Protein AF-0000000073469064 (afdb_homodimer)

Foldseek 3Di:
DKAKEKEKEAPPLCSQVLQVLVQQLCVVVVVWAKDKDWDDDPPRHRAMTMIMMMTHNDHDDDPDDDAGQEYEYEAQRNCVVPVAPHDQNHEYEYQVVHHPDDYNHHYFHQVLQVCCCVPVNDSNLSSLLQSLLCCLVPVPGPPVSSLVSQCVRDDPPCSVVSVVSSVNSNVRNVVVD/DKAKEKEKEAPPLCSQVLQVLVQQLCVVVVVWAKDKDWDDDPPRHRAMTMIMMMTHNDHDDDPDDDAGQEYEYEAQRNCVVPVAPHDQNHEYEYQVVHHPDDYNHHYFHQVLQVCCCVPVNDSNLSSLLQSLLCCLVPVPGPPVSSLVSQCVRDDPPCSVVSVVSSVNSNVRNVVVD

Structure (mmCIF, N/CA/C/O backbone):
data_AF-0000000073469064-model_v1
#
loop_
_entity.id
_entity.type
_entity.pdbx_description
1 polymer '2-oxoglutarate ferredoxin oxidoreductase, gamma subunit'
#
loop_
_atom_site.group_PDB
_atom_site.id
_atom_site.type_symbol
_atom_site.label_atom_id
_atom_site.label_alt_id
_atom_site.label_comp_id
_atom_site.label_asym_id
_atom_site.label_entity_id
_atom_site.label_seq_id
_atom_site.pdbx_PDB_ins_code
_atom_site.Cartn_x
_atom_site.Cartn_y
_atom_site.Cartn_z
_atom_site.occupancy
_atom_site.B_iso_or_equiv
_atom_site.auth_seq_id
_atom_site.auth_comp_id
_atom_site.auth_asym_id
_atom_site.auth_atom_id
_atom_site.pdbx_PDB_model_num
ATOM 1 N N . MET A 1 1 ? 8.422 20.297 -9.781 1 82.12 1 MET A N 1
ATOM 2 C CA . MET A 1 1 ? 8.32 20.375 -8.32 1 82.12 1 MET A CA 1
ATOM 3 C C . MET A 1 1 ? 8.211 18.984 -7.703 1 82.12 1 MET A C 1
ATOM 5 O O . MET A 1 1 ? 7.547 18.109 -8.25 1 82.12 1 MET A O 1
ATOM 9 N N . LYS A 1 2 ? 8.922 18.781 -6.617 1 90.88 2 LYS A N 1
ATOM 10 C CA . LYS A 1 2 ? 8.977 17.484 -5.926 1 90.88 2 LYS A CA 1
ATOM 11 C C . LYS A 1 2 ? 8.625 17.641 -4.449 1 90.88 2 LYS A C 1
ATOM 13 O O . LYS A 1 2 ? 9.078 18.594 -3.797 1 90.88 2 LYS A O 1
ATOM 18 N N . SER A 1 3 ? 7.738 16.859 -4.031 1 93.88 3 SER A N 1
ATOM 19 C CA . SER A 1 3 ? 7.336 16.859 -2.629 1 93.88 3 SER A CA 1
ATOM 20 C C . SER A 1 3 ? 7.406 15.453 -2.035 1 93.88 3 SER A C 1
ATOM 22 O O . SER A 1 3 ? 7.09 14.469 -2.707 1 93.88 3 SER A O 1
ATOM 24 N N . GLU A 1 4 ? 7.828 15.383 -0.82 1 95.31 4 GLU A N 1
ATOM 25 C CA . GLU A 1 4 ? 7.898 14.125 -0.086 1 95.31 4 GLU A CA 1
ATOM 26 C C . GLU A 1 4 ? 7.094 14.195 1.21 1 95.31 4 GLU A C 1
ATOM 28 O O . GLU A 1 4 ? 7.281 15.109 2.014 1 95.31 4 GLU A O 1
ATOM 33 N N . ILE A 1 5 ? 6.203 13.25 1.343 1 96.81 5 ILE A N 1
ATOM 34 C CA . ILE A 1 5 ? 5.371 13.172 2.539 1 96.81 5 ILE A CA 1
ATOM 35 C C . ILE A 1 5 ? 5.633 11.852 3.26 1 96.81 5 ILE A C 1
ATOM 37 O O . ILE A 1 5 ? 5.715 10.797 2.627 1 96.81 5 ILE A O 1
ATOM 41 N N . ARG A 1 6 ? 5.742 11.93 4.531 1 96.25 6 ARG A N 1
ATOM 42 C CA . ARG A 1 6 ? 5.918 10.727 5.332 1 96.25 6 ARG A CA 1
ATOM 43 C C . ARG A 1 6 ? 4.785 10.562 6.34 1 96.25 6 ARG A C 1
ATOM 45 O O . ARG A 1 6 ? 4.52 11.469 7.133 1 96.25 6 ARG A O 1
ATOM 52 N N . PHE A 1 7 ? 4.18 9.43 6.238 1 96.69 7 PHE A N 1
ATOM 53 C CA . PHE A 1 7 ? 3.184 9.008 7.219 1 96.69 7 PHE A CA 1
ATOM 54 C C . PHE A 1 7 ? 3.783 8.023 8.211 1 96.69 7 PHE A C 1
ATOM 56 O O . PHE A 1 7 ? 4.461 7.074 7.82 1 96.69 7 PHE A O 1
ATOM 63 N N . SER A 1 8 ? 3.533 8.289 9.531 1 95 8 SER A N 1
ATOM 64 C CA . SER A 1 8 ? 4.066 7.336 10.5 1 95 8 SER A CA 1
ATOM 65 C C . SER A 1 8 ? 3.154 7.211 11.719 1 95 8 SER A C 1
ATOM 67 O O . SER A 1 8 ? 2.436 8.156 12.055 1 95 8 SER A O 1
ATOM 69 N N . GLY A 1 9 ? 3.137 6.09 12.328 1 92.81 9 GLY A N 1
ATOM 70 C CA . GLY A 1 9 ? 2.309 5.766 13.477 1 92.81 9 GLY A CA 1
ATOM 71 C C . GLY A 1 9 ? 2.404 4.309 13.891 1 92.81 9 GLY A C 1
ATOM 72 O O . GLY A 1 9 ? 3.445 3.674 13.703 1 92.81 9 GLY A O 1
ATOM 73 N N . LEU A 1 10 ? 1.298 3.861 14.523 1 86.25 10 LEU A N 1
ATOM 74 C CA . LEU A 1 10 ? 1.226 2.459 14.922 1 86.25 10 LEU A CA 1
ATOM 75 C C . LEU A 1 10 ? 0.523 1.629 13.852 1 86.25 10 LEU A C 1
ATOM 77 O O . LEU A 1 10 ? -0.272 2.158 13.07 1 86.25 10 LEU A O 1
ATOM 81 N N . GLY A 1 11 ? 0.911 0.334 13.891 1 78.62 11 GLY A N 1
ATOM 82 C CA . GLY A 1 11 ? 0.184 -0.585 13.031 1 78.62 11 GLY A CA 1
ATOM 83 C C . GLY A 1 11 ? -1.319 -0.523 13.227 1 78.62 11 GLY A C 1
ATOM 84 O O . GLY A 1 11 ? -1.802 -0.46 14.359 1 78.62 11 GLY A O 1
ATOM 85 N N . GLY A 1 12 ? -2.037 -0.422 12.094 1 79.5 12 GLY A N 1
ATOM 86 C CA . GLY A 1 12 ? -3.49 -0.457 12.164 1 79.5 12 GLY A CA 1
ATOM 87 C C . GLY A 1 12 ? -4.121 0.92 12.102 1 79.5 12 GLY A C 1
ATOM 88 O O . GLY A 1 12 ? -5.348 1.043 12.023 1 79.5 12 GLY A O 1
ATOM 89 N N . GLN A 1 13 ? -3.352 1.951 12.125 1 86.81 13 GLN A N 1
ATOM 90 C CA . GLN A 1 13 ? -3.895 3.305 12.133 1 86.81 13 GLN A CA 1
ATOM 91 C C . GLN A 1 13 ? -4.148 3.805 10.711 1 86.81 13 GLN A C 1
ATOM 93 O O . GLN A 1 13 ? -4.5 4.969 10.516 1 86.81 13 GLN A O 1
ATOM 98 N N . GLY A 1 14 ? -3.879 2.955 9.781 1 88.75 14 GLY A N 1
ATOM 99 C CA . GLY A 1 14 ? -4.172 3.305 8.398 1 88.75 14 GLY A CA 1
ATOM 100 C C . GLY A 1 14 ? -3.119 4.199 7.77 1 88.75 14 GLY A C 1
ATOM 101 O O . GLY A 1 14 ? -3.422 4.996 6.883 1 88.75 14 GLY A O 1
ATOM 102 N N . ILE A 1 15 ? -1.851 4.098 8.258 1 91.38 15 ILE A N 1
ATOM 103 C CA . ILE A 1 15 ? -0.75 4.922 7.773 1 91.38 15 ILE A CA 1
ATOM 104 C C . ILE A 1 15 ? -0.46 4.586 6.312 1 91.38 15 ILE A C 1
ATOM 106 O O . ILE A 1 15 ? -0.291 5.484 5.484 1 91.38 15 ILE A O 1
ATOM 110 N N . ILE A 1 16 ? -0.485 3.357 6.055 1 90.31 16 ILE A N 1
ATOM 111 C CA . ILE A 1 16 ? -0.18 2.91 4.699 1 90.31 16 ILE A CA 1
ATOM 112 C C . ILE A 1 16 ? -1.328 3.283 3.764 1 90.31 16 ILE A C 1
ATOM 114 O O . ILE A 1 16 ? -1.1 3.793 2.666 1 90.31 16 ILE A O 1
ATOM 118 N N . THR A 1 17 ? -2.541 3.076 4.207 1 89.81 17 THR A N 1
ATOM 119 C CA . THR A 1 17 ? -3.721 3.42 3.42 1 89.81 17 THR A CA 1
ATOM 120 C C . THR A 1 17 ? -3.723 4.906 3.07 1 89.81 17 THR A C 1
ATOM 122 O O . THR A 1 17 ? -4.004 5.277 1.931 1 89.81 17 THR A O 1
ATOM 125 N N . ALA A 1 18 ? -3.375 5.73 4.023 1 96.06 18 ALA A N 1
ATOM 126 C CA . ALA A 1 18 ? -3.326 7.172 3.785 1 96.06 18 ALA A CA 1
ATOM 127 C C . ALA A 1 18 ? -2.305 7.516 2.703 1 96.06 18 ALA A C 1
ATOM 129 O O . ALA A 1 18 ? -2.588 8.312 1.803 1 96.06 18 ALA A O 1
ATOM 130 N N . ALA A 1 19 ? -1.152 6.895 2.777 1 95.62 19 ALA A N 1
ATOM 131 C CA . ALA A 1 19 ? -0.095 7.152 1.805 1 95.62 19 ALA A CA 1
ATOM 132 C C . ALA A 1 19 ? -0.518 6.711 0.406 1 95.62 19 ALA A C 1
ATOM 134 O O . ALA A 1 19 ? -0.284 7.426 -0.573 1 95.62 19 ALA A O 1
ATOM 135 N N . VAL A 1 20 ? -1.141 5.582 0.375 1 91.44 20 VAL A N 1
ATOM 136 C CA . VAL A 1 20 ? -1.594 5.051 -0.907 1 91.44 20 VAL A CA 1
ATOM 137 C C . VAL A 1 20 ? -2.648 5.977 -1.507 1 91.44 20 VAL A C 1
ATOM 139 O O . VAL A 1 20 ? -2.592 6.305 -2.693 1 91.44 20 VAL A O 1
ATOM 142 N N . ILE A 1 21 ? -3.588 6.438 -0.746 1 94.69 21 ILE A N 1
ATOM 143 C CA . ILE A 1 21 ? -4.656 7.309 -1.22 1 94.69 21 ILE A CA 1
ATOM 144 C C . ILE A 1 21 ? -4.062 8.617 -1.734 1 94.69 21 ILE A C 1
ATOM 146 O O . ILE A 1 21 ? -4.438 9.102 -2.809 1 94.69 21 ILE A O 1
ATOM 150 N N . LEU A 1 22 ? -3.158 9.172 -0.992 1 97.25 22 LEU A N 1
ATOM 151 C CA . LEU A 1 22 ? -2.531 10.422 -1.422 1 97.25 22 LEU A CA 1
ATOM 152 C C . LEU A 1 22 ? -1.784 10.227 -2.736 1 97.25 22 LEU A C 1
ATOM 154 O O . LEU A 1 22 ? -1.868 11.07 -3.633 1 97.25 22 LEU A O 1
ATOM 158 N N . GLY A 1 23 ? -1.008 9.195 -2.795 1 94.31 23 GLY A N 1
ATOM 159 C CA . GLY A 1 23 ? -0.323 8.891 -4.039 1 94.31 23 GLY A CA 1
ATOM 160 C C . GLY A 1 23 ? -1.262 8.781 -5.227 1 94.31 23 GLY A C 1
ATOM 161 O O . GLY A 1 23 ? -0.98 9.32 -6.297 1 94.31 23 GLY A O 1
ATOM 162 N N . ARG A 1 24 ? -2.354 8.07 -5.051 1 91.38 24 ARG A N 1
ATOM 163 C CA . ARG A 1 24 ? -3.346 7.918 -6.113 1 91.38 24 ARG A CA 1
ATOM 164 C C . ARG A 1 24 ? -3.941 9.266 -6.504 1 91.38 24 ARG A C 1
ATOM 166 O O . ARG A 1 24 ? -4.113 9.555 -7.691 1 91.38 24 ARG A O 1
ATOM 173 N N . ALA A 1 25 ? -4.289 10.055 -5.5 1 95.19 25 ALA A N 1
ATOM 174 C CA . ALA A 1 25 ? -4.824 11.383 -5.773 1 95.19 25 ALA A CA 1
ATOM 175 C C . ALA A 1 25 ? -3.887 12.172 -6.684 1 95.19 25 ALA A C 1
ATOM 177 O O . ALA A 1 25 ? -4.328 12.773 -7.668 1 95.19 25 ALA A O 1
ATOM 178 N N . ALA A 1 26 ? -2.625 12.156 -6.367 1 95.44 26 ALA A N 1
ATOM 179 C CA . ALA A 1 26 ? -1.637 12.93 -7.113 1 95.44 26 ALA A CA 1
ATOM 180 C C . ALA A 1 26 ? -1.458 12.375 -8.523 1 95.44 26 ALA A C 1
ATOM 182 O O . ALA A 1 26 ? -1.377 13.133 -9.492 1 95.44 26 ALA A O 1
ATOM 183 N N . ALA A 1 27 ? -1.466 11.102 -8.625 1 91.69 27 ALA A N 1
ATOM 184 C CA . ALA A 1 27 ? -1.153 10.484 -9.906 1 91.69 27 ALA A CA 1
ATOM 185 C C . ALA A 1 27 ? -2.383 10.438 -10.805 1 91.69 27 ALA A C 1
ATOM 187 O O . ALA A 1 27 ? -2.355 10.945 -11.93 1 91.69 27 ALA A O 1
ATOM 188 N N . LEU A 1 28 ? -3.479 9.852 -10.32 1 88.5 28 LEU A N 1
ATOM 189 C CA . LEU A 1 28 ? -4.645 9.539 -11.141 1 88.5 28 LEU A CA 1
ATOM 190 C C . LEU A 1 28 ? -5.48 10.781 -11.398 1 88.5 28 LEU A C 1
ATOM 192 O O . LEU A 1 28 ? -6.129 10.891 -12.445 1 88.5 28 LEU A O 1
ATOM 196 N N . TYR A 1 29 ? -5.445 11.703 -10.469 1 91.44 29 TYR A N 1
ATOM 197 C CA . TYR A 1 29 ? -6.34 12.852 -10.594 1 91.44 29 TYR A CA 1
ATOM 198 C C . TYR A 1 29 ? -5.551 14.156 -10.625 1 91.44 29 TYR A C 1
ATOM 200 O O . TYR A 1 29 ? -6.121 15.227 -10.852 1 91.44 29 TYR A O 1
ATOM 208 N N . GLY A 1 30 ? -4.219 14.094 -10.367 1 92.44 30 GLY A N 1
ATOM 209 C CA . GLY A 1 30 ? -3.379 15.281 -10.359 1 92.44 30 GLY A CA 1
ATOM 210 C C . GLY A 1 30 ? -2.334 15.281 -11.461 1 92.44 30 GLY A C 1
ATOM 211 O O . GLY A 1 30 ? -1.565 16.234 -11.594 1 92.44 30 GLY A O 1
ATOM 212 N N . SER A 1 31 ? -2.248 14.219 -12.258 1 91.88 31 SER A N 1
ATOM 213 C CA . SER A 1 31 ? -1.347 14.094 -13.398 1 91.88 31 SER A CA 1
ATOM 214 C C . SER A 1 31 ? 0.112 14.195 -12.961 1 91.88 31 SER A C 1
ATOM 216 O O . SER A 1 31 ? 0.926 14.812 -13.641 1 91.88 31 SER A O 1
ATOM 218 N N . LYS A 1 32 ? 0.421 13.641 -11.789 1 94.31 32 LYS A N 1
ATOM 219 C CA . LYS A 1 32 ? 1.786 13.672 -11.273 1 94.31 32 LYS A CA 1
ATOM 220 C C . LYS A 1 32 ? 2.414 12.281 -11.305 1 94.31 32 LYS A C 1
ATOM 222 O O . LYS A 1 32 ? 1.72 11.281 -11.508 1 94.31 32 LYS A O 1
ATOM 227 N N . HIS A 1 33 ? 3.736 12.312 -11.258 1 92.19 33 HIS A N 1
ATOM 228 C CA . HIS A 1 33 ? 4.457 11.07 -11 1 92.19 33 HIS A CA 1
ATOM 229 C C . HIS A 1 33 ? 4.559 10.797 -9.5 1 92.19 33 HIS A C 1
ATOM 231 O O . HIS A 1 33 ? 4.82 11.703 -8.719 1 92.19 33 HIS A O 1
ATOM 237 N N . VAL A 1 34 ? 4.328 9.531 -9.18 1 92.94 34 VAL A N 1
ATOM 238 C CA . VAL A 1 34 ? 4.305 9.203 -7.758 1 92.94 34 VAL A CA 1
ATOM 239 C C . VAL A 1 34 ? 5.094 7.922 -7.512 1 92.94 34 VAL A C 1
ATOM 241 O O . VAL A 1 34 ? 5.02 6.977 -8.297 1 92.94 34 VAL A O 1
ATOM 244 N N . VAL A 1 35 ? 5.859 7.926 -6.473 1 91.44 35 VAL A N 1
ATOM 245 C CA . VAL A 1 35 ? 6.43 6.711 -5.902 1 91.44 35 VAL A CA 1
ATOM 246 C C . VAL A 1 35 ? 6.043 6.602 -4.43 1 91.44 35 VAL A C 1
ATOM 248 O O . VAL A 1 35 ? 6.242 7.543 -3.658 1 91.44 35 VAL A O 1
ATOM 251 N N . GLN A 1 36 ? 5.453 5.555 -4.113 1 92.56 36 GLN A N 1
ATOM 252 C CA . GLN A 1 36 ? 5.105 5.258 -2.727 1 92.56 36 GLN A CA 1
ATOM 253 C C . GLN A 1 36 ? 5.926 4.086 -2.191 1 92.56 36 GLN A C 1
ATOM 255 O O . GLN A 1 36 ? 6.113 3.086 -2.887 1 92.56 36 GLN A O 1
ATOM 260 N N . THR A 1 37 ? 6.43 4.281 -0.961 1 91.44 37 THR A N 1
ATOM 261 C CA . THR A 1 37 ? 7.262 3.252 -0.35 1 91.44 37 THR A CA 1
ATOM 262 C C . THR A 1 37 ? 6.867 3.035 1.108 1 91.44 37 THR A C 1
ATOM 264 O O . THR A 1 37 ? 6.43 3.967 1.784 1 91.44 37 THR A O 1
ATOM 267 N N . GLN A 1 38 ? 6.957 1.835 1.504 1 89.44 38 GLN A N 1
ATOM 268 C CA . GLN A 1 38 ? 6.867 1.519 2.926 1 89.44 38 GLN A CA 1
ATOM 269 C C . GLN A 1 38 ? 7.797 0.367 3.293 1 89.44 38 GLN A C 1
ATOM 271 O O . GLN A 1 38 ? 8.078 -0.5 2.463 1 89.44 38 GLN A O 1
ATOM 276 N N . SER A 1 39 ? 8.344 0.45 4.445 1 86.31 39 SER A N 1
ATOM 277 C CA . SER A 1 39 ? 9.242 -0.576 4.961 1 86.31 39 SER A CA 1
ATOM 278 C C . SER A 1 39 ? 8.734 -1.139 6.285 1 86.31 39 SER A C 1
ATOM 280 O O . SER A 1 39 ? 8.141 -0.415 7.086 1 86.31 39 SER A O 1
ATOM 282 N N . TYR A 1 40 ? 8.992 -2.441 6.363 1 81.25 40 TYR A N 1
ATOM 283 C CA . TYR A 1 40 ? 8.602 -3.172 7.562 1 81.25 40 TYR A CA 1
ATOM 284 C C . TYR A 1 40 ? 9.727 -4.07 8.047 1 81.25 40 TYR A C 1
ATOM 286 O O . TYR A 1 40 ? 10.43 -4.688 7.242 1 81.25 40 TYR A O 1
ATOM 294 N N . GLY A 1 41 ? 9.953 -4.031 9.289 1 80.12 41 GLY A N 1
ATOM 295 C CA . GLY A 1 41 ? 10.891 -4.98 9.867 1 80.12 41 GLY A CA 1
ATOM 296 C C . GLY A 1 41 ? 10.242 -5.926 10.867 1 80.12 41 GLY A C 1
ATOM 297 O O . GLY A 1 41 ? 9.047 -5.824 11.141 1 80.12 41 GLY A O 1
ATOM 298 N N . PRO A 1 42 ? 10.984 -6.902 11.398 1 77.88 42 PRO A N 1
ATOM 299 C CA . PRO A 1 42 ? 10.453 -7.863 12.367 1 77.88 42 PRO A CA 1
ATOM 300 C C . PRO A 1 42 ? 9.945 -7.199 13.648 1 77.88 42 PRO A C 1
ATOM 302 O O . PRO A 1 42 ? 9.148 -7.789 14.383 1 77.88 42 PRO A O 1
ATOM 305 N N . GLU A 1 43 ? 10.391 -5.973 13.828 1 73.56 43 GLU A N 1
ATOM 306 C CA . GLU A 1 43 ? 10.031 -5.242 15.031 1 73.56 43 GLU A CA 1
ATOM 307 C C . GLU A 1 43 ? 8.719 -4.488 14.844 1 73.56 43 GLU A C 1
ATOM 309 O O . GLU A 1 43 ? 8.211 -3.867 15.789 1 73.56 43 GLU A O 1
ATOM 314 N N . ALA A 1 44 ? 8.203 -4.594 13.656 1 64.81 44 ALA A N 1
ATOM 315 C CA . ALA A 1 44 ? 7.055 -3.758 13.32 1 64.81 44 ALA A CA 1
ATOM 316 C C . ALA A 1 44 ? 5.793 -4.25 14.016 1 64.81 44 ALA A C 1
ATOM 318 O O . ALA A 1 44 ? 4.805 -3.514 14.117 1 64.81 44 ALA A O 1
ATOM 319 N N . ARG A 1 45 ? 5.836 -5.512 14.453 1 61.09 45 ARG A N 1
ATOM 320 C CA . ARG A 1 45 ? 4.613 -5.914 15.141 1 61.09 45 ARG A CA 1
ATOM 321 C C . ARG A 1 45 ? 4.383 -5.066 16.391 1 61.09 45 ARG A C 1
ATOM 323 O O . ARG A 1 45 ? 5.199 -5.078 17.312 1 61.09 45 ARG A O 1
ATOM 330 N N . GLY A 1 46 ? 3.354 -4.277 16.359 1 61.5 46 GLY A N 1
ATOM 331 C CA . GLY A 1 46 ? 3.074 -3.418 17.5 1 61.5 46 GLY A CA 1
ATOM 332 C C . GLY A 1 46 ? 3.93 -2.166 17.531 1 61.5 46 GLY A C 1
ATOM 333 O O . GLY A 1 46 ? 3.809 -1.344 18.438 1 61.5 46 GLY A O 1
ATOM 334 N N . GLY A 1 47 ? 4.816 -2.111 16.547 1 71.44 47 GLY A N 1
ATOM 335 C CA . GLY A 1 47 ? 5.738 -0.989 16.609 1 71.44 47 GLY A CA 1
ATOM 336 C C . GLY A 1 47 ? 5.422 0.1 15.609 1 71.44 47 GLY A C 1
ATOM 337 O O . GLY A 1 47 ? 4.344 0.109 15.008 1 71.44 47 GLY A O 1
ATOM 338 N N . ALA A 1 48 ? 6.34 1.07 15.562 1 78.62 48 ALA A N 1
ATOM 339 C CA . ALA A 1 48 ? 6.207 2.219 14.664 1 78.62 48 ALA A CA 1
ATOM 340 C C . ALA A 1 48 ? 6.359 1.799 13.203 1 78.62 48 ALA A C 1
ATOM 342 O O . ALA A 1 48 ? 7.266 1.033 12.867 1 78.62 48 ALA A O 1
ATOM 343 N N . SER A 1 49 ? 5.395 2.086 12.383 1 82.88 49 SER A N 1
ATOM 344 C CA . SER A 1 49 ? 5.438 1.907 10.938 1 82.88 49 SER A CA 1
ATOM 345 C C . SER A 1 49 ? 5.477 3.25 10.211 1 82.88 49 SER A C 1
ATOM 347 O O . SER A 1 49 ? 5.055 4.27 10.766 1 82.88 49 SER A O 1
ATOM 349 N N . ALA A 1 50 ? 6.102 3.201 9.016 1 90.19 50 ALA A N 1
ATOM 350 C CA . ALA A 1 50 ? 6.176 4.434 8.227 1 90.19 50 ALA A CA 1
ATOM 351 C C . ALA A 1 50 ? 5.992 4.148 6.742 1 90.19 50 ALA A C 1
ATOM 353 O O . ALA A 1 50 ? 6.398 3.092 6.25 1 90.19 50 ALA A O 1
ATOM 354 N N . SER A 1 51 ? 5.344 5.039 6.066 1 92.69 51 SER A N 1
ATOM 355 C CA . SER A 1 51 ? 5.172 5.039 4.617 1 92.69 51 SER A CA 1
ATOM 356 C C . SER A 1 51 ? 5.43 6.426 4.031 1 92.69 51 SER A C 1
ATOM 358 O O . SER A 1 51 ? 5.059 7.438 4.629 1 92.69 51 SER A O 1
ATOM 360 N N . ALA A 1 52 ? 6.082 6.469 2.893 1 94.5 52 ALA A N 1
ATOM 361 C CA . ALA A 1 52 ? 6.41 7.738 2.252 1 94.5 52 ALA A CA 1
ATOM 362 C C . ALA A 1 52 ? 5.832 7.812 0.842 1 94.5 52 ALA A C 1
ATOM 364 O O . ALA A 1 52 ? 5.676 6.785 0.177 1 94.5 52 ALA A O 1
ATOM 365 N N . VAL A 1 53 ? 5.52 8.977 0.444 1 95.25 53 VAL A N 1
ATOM 366 C CA . VAL A 1 53 ? 5.051 9.266 -0.908 1 95.25 53 VAL A CA 1
ATOM 367 C C . VAL A 1 53 ? 5.879 10.391 -1.516 1 95.25 53 VAL A C 1
ATOM 369 O O . VAL A 1 53 ? 6.016 11.461 -0.918 1 95.25 53 VAL A O 1
ATOM 372 N N . ILE A 1 54 ? 6.43 10.125 -2.645 1 95.12 54 ILE A N 1
ATOM 373 C CA . ILE A 1 54 ? 7.086 11.164 -3.432 1 95.12 54 ILE A CA 1
ATOM 374 C C . ILE A 1 54 ? 6.199 11.555 -4.609 1 95.12 54 ILE A C 1
ATOM 376 O O . ILE A 1 54 ? 5.77 10.703 -5.387 1 95.12 54 ILE A O 1
ATOM 380 N N . ILE A 1 55 ? 5.91 12.789 -4.676 1 94.94 55 ILE A N 1
ATOM 381 C CA . ILE A 1 55 ? 5.105 13.352 -5.754 1 94.94 55 ILE A CA 1
ATOM 382 C C . ILE A 1 55 ? 5.949 14.32 -6.578 1 94.94 55 ILE A C 1
ATOM 384 O O . ILE A 1 55 ? 6.605 15.203 -6.023 1 94.94 55 ILE A O 1
ATOM 388 N N . SER A 1 56 ? 5.93 14.117 -7.828 1 94.44 56 SER A N 1
ATOM 389 C CA . SER A 1 56 ? 6.801 14.93 -8.672 1 94.44 56 SER A CA 1
ATOM 390 C C . SER A 1 56 ? 6.129 15.258 -10.008 1 94.44 56 SER A C 1
ATOM 392 O O . SER A 1 56 ? 5.285 14.492 -10.484 1 94.44 56 SER A O 1
ATOM 394 N N . ASP A 1 57 ? 6.492 16.438 -10.578 1 94.25 57 ASP A N 1
ATOM 395 C CA . ASP A 1 57 ? 6.062 16.781 -11.93 1 94.25 57 ASP A CA 1
ATOM 396 C C . ASP A 1 57 ? 6.777 15.93 -12.969 1 94.25 57 ASP A C 1
ATOM 398 O O . ASP A 1 57 ? 6.246 15.703 -14.062 1 94.25 57 ASP A O 1
ATOM 402 N N . ASP A 1 58 ? 7.973 15.414 -12.625 1 91.56 58 ASP A N 1
ATOM 403 C CA . ASP A 1 58 ? 8.805 14.625 -13.523 1 91.56 58 ASP A CA 1
ATOM 404 C C . ASP A 1 58 ? 8.938 13.188 -13.031 1 91.56 58 ASP A C 1
ATOM 406 O O . ASP A 1 58 ? 8.734 12.906 -11.852 1 91.56 58 ASP A O 1
ATOM 410 N N . PRO A 1 59 ? 9.203 12.273 -13.977 1 87.25 59 PRO A N 1
ATOM 411 C CA . PRO A 1 59 ? 9.422 10.891 -13.547 1 87.25 59 PRO A CA 1
ATOM 412 C C . PRO A 1 59 ? 10.422 10.773 -12.406 1 87.25 59 PRO A C 1
ATOM 414 O O . PRO A 1 59 ? 11.406 11.508 -12.367 1 87.25 59 PRO A O 1
ATOM 417 N N . ILE A 1 60 ? 10.109 9.906 -11.492 1 84.25 60 ILE A N 1
ATOM 418 C CA . ILE A 1 60 ? 10.961 9.703 -10.32 1 84.25 60 ILE A CA 1
ATOM 419 C C . ILE A 1 60 ? 11.898 8.523 -10.57 1 84.25 60 ILE A C 1
ATOM 421 O O . ILE A 1 60 ? 11.445 7.387 -10.75 1 84.25 60 ILE A O 1
ATOM 425 N N . TYR A 1 61 ? 13.195 8.672 -10.484 1 71.88 61 TYR A N 1
ATOM 426 C CA . TYR A 1 61 ? 14.156 7.633 -10.836 1 71.88 61 TYR A CA 1
ATOM 427 C C . TYR A 1 61 ? 14.789 7.031 -9.586 1 71.88 61 TYR A C 1
ATOM 429 O O . TYR A 1 61 ? 15.273 5.898 -9.609 1 71.88 61 TYR A O 1
ATOM 437 N N . TYR A 1 62 ? 14.82 7.824 -8.484 1 65.75 62 TYR A N 1
ATOM 438 C CA . TYR A 1 62 ? 15.43 7.363 -7.242 1 65.75 62 TYR A CA 1
ATOM 439 C C . TYR A 1 62 ? 14.469 7.512 -6.07 1 65.75 62 TYR A C 1
ATOM 441 O O . TYR A 1 62 ? 14.43 8.555 -5.414 1 65.75 62 TYR A O 1
ATOM 449 N N . PRO A 1 63 ? 13.844 6.395 -5.75 1 67.19 63 PRO A N 1
ATOM 450 C CA . PRO A 1 63 ? 12.766 6.473 -4.77 1 67.19 63 PRO A CA 1
ATOM 451 C C . PRO A 1 63 ? 13.273 6.492 -3.33 1 67.19 63 PRO A C 1
ATOM 453 O O . PRO A 1 63 ? 12.844 5.676 -2.508 1 67.19 63 PRO A O 1
ATOM 456 N N . LYS A 1 64 ? 14.43 7.113 -3.086 1 65.06 64 LYS A N 1
ATOM 457 C CA . LYS A 1 64 ? 14.875 7.184 -1.696 1 65.06 64 LYS A CA 1
ATOM 458 C C . LYS A 1 64 ? 14.289 8.414 -0.999 1 65.06 64 LYS A C 1
ATOM 460 O O . LYS A 1 64 ? 14.461 9.539 -1.468 1 65.06 64 LYS A O 1
ATOM 465 N N . VAL A 1 65 ? 13.406 8.062 -0.041 1 64.56 65 VAL A N 1
ATOM 466 C CA . VAL A 1 65 ? 12.883 9.141 0.794 1 64.56 65 VAL A CA 1
ATOM 467 C C . VAL A 1 65 ? 13.938 9.57 1.808 1 64.56 65 VAL A C 1
ATOM 469 O O . VAL A 1 65 ? 14.406 8.766 2.615 1 64.56 65 VAL A O 1
ATOM 472 N N . THR A 1 66 ? 14.484 10.688 1.708 1 69.25 66 THR A N 1
ATOM 473 C CA . THR A 1 66 ? 15.57 11.07 2.6 1 69.25 66 THR A CA 1
ATOM 474 C C . THR A 1 66 ? 15.148 12.227 3.5 1 69.25 66 THR A C 1
ATOM 476 O O . THR A 1 66 ? 15.367 12.188 4.715 1 69.25 66 THR A O 1
ATOM 479 N N . ASP A 1 67 ? 14.438 13.203 3.016 1 85.5 67 ASP A N 1
ATOM 480 C CA . ASP A 1 67 ? 14.125 14.43 3.742 1 85.5 67 ASP A CA 1
ATOM 481 C C . ASP A 1 67 ? 12.719 14.922 3.412 1 85.5 67 ASP A C 1
ATOM 483 O O . ASP A 1 67 ? 12.547 15.859 2.629 1 85.5 67 ASP A O 1
ATOM 487 N N . PRO A 1 68 ? 11.664 14.445 4.117 1 94.31 68 PRO A N 1
ATOM 488 C CA . PRO A 1 68 ? 10.273 14.758 3.77 1 94.31 68 PRO A CA 1
ATOM 489 C C . PRO A 1 68 ? 9.93 16.219 3.99 1 94.31 68 PRO A C 1
ATOM 491 O O . PRO A 1 68 ? 10.469 16.859 4.895 1 94.31 68 PRO A O 1
ATOM 494 N N . ASP A 1 69 ? 9.062 16.812 3.145 1 96.38 69 ASP A N 1
ATOM 495 C CA . ASP A 1 69 ? 8.508 18.156 3.281 1 96.38 69 ASP A CA 1
ATOM 496 C C . ASP A 1 69 ? 7.375 18.188 4.305 1 96.38 69 ASP A C 1
ATOM 498 O O . ASP A 1 69 ? 7.117 19.219 4.926 1 96.38 69 ASP A O 1
ATOM 502 N N . VAL A 1 70 ? 6.73 17.109 4.371 1 97.88 70 VAL A N 1
ATOM 503 C CA . VAL A 1 70 ? 5.527 17.016 5.191 1 97.88 70 VAL A CA 1
ATOM 504 C C . VAL A 1 70 ? 5.543 15.727 6 1 97.88 70 VAL A C 1
ATOM 506 O O . VAL A 1 70 ? 5.918 14.664 5.484 1 97.88 70 VAL A O 1
ATOM 509 N N . TYR A 1 71 ? 5.176 15.812 7.246 1 97.81 71 TYR A N 1
ATOM 510 C CA . TYR A 1 71 ? 5.051 14.664 8.133 1 97.81 71 TYR A CA 1
ATOM 511 C C . TYR A 1 71 ? 3.641 14.562 8.703 1 97.81 71 TYR A C 1
ATOM 513 O O . TYR A 1 71 ? 3.078 15.562 9.156 1 97.81 71 TYR A O 1
ATOM 521 N N . ALA A 1 72 ? 3.105 13.422 8.609 1 98.31 72 ALA A N 1
ATOM 522 C CA . ALA A 1 72 ? 1.935 13.055 9.398 1 98.31 72 ALA A CA 1
ATOM 523 C C . ALA A 1 72 ? 2.285 12 10.445 1 98.31 72 ALA A C 1
ATOM 525 O O . ALA A 1 72 ? 2.605 10.859 10.094 1 98.31 72 ALA A O 1
ATOM 526 N N . ILE A 1 73 ? 2.213 12.344 11.695 1 97.75 73 ILE A N 1
ATOM 527 C CA . ILE A 1 73 ? 2.693 11.453 12.742 1 97.75 73 ILE A CA 1
ATOM 528 C C . ILE A 1 73 ? 1.572 11.188 13.75 1 97.75 73 ILE A C 1
ATOM 530 O O . ILE A 1 73 ? 1.023 12.117 14.336 1 97.75 73 ILE A O 1
ATOM 534 N N . MET A 1 74 ? 1.365 9.859 13.992 1 97.44 74 MET A N 1
ATOM 535 C CA . MET A 1 74 ? 0.17 9.508 14.758 1 97.44 74 MET A CA 1
ATOM 536 C C . MET A 1 74 ? 0.532 8.672 15.977 1 97.44 74 MET A C 1
ATOM 538 O O . MET A 1 74 ? -0.322 7.988 16.547 1 97.44 74 MET A O 1
ATOM 542 N N . SER A 1 75 ? 1.796 8.617 16.422 1 96.12 75 SER A N 1
ATOM 543 C CA . SER A 1 75 ? 2.219 8.031 17.688 1 96.12 75 SER A CA 1
ATOM 544 C C . SER A 1 75 ? 3.539 8.633 18.156 1 96.12 75 SER A C 1
ATOM 546 O O . SER A 1 75 ? 4.344 9.094 17.344 1 96.12 75 SER A O 1
ATOM 548 N N . GLN A 1 76 ? 3.723 8.555 19.438 1 97 76 GLN A N 1
ATOM 549 C CA . GLN A 1 76 ? 4.961 9.086 20 1 97 76 GLN A CA 1
ATOM 550 C C . GLN A 1 76 ? 6.168 8.281 19.547 1 97 76 GLN A C 1
ATOM 552 O O . GLN A 1 76 ? 7.227 8.844 19.266 1 97 76 GLN A O 1
ATOM 557 N N . GLU A 1 77 ? 5.988 7.016 19.516 1 93.44 77 GLU A N 1
ATOM 558 C CA . GLU A 1 77 ? 7.066 6.16 19.016 1 93.44 77 GLU A CA 1
ATOM 559 C C . GLU A 1 77 ? 7.469 6.535 17.594 1 93.44 77 GLU A C 1
ATOM 561 O O . GLU A 1 77 ? 8.656 6.602 17.281 1 93.44 77 GLU A O 1
ATOM 566 N N . ALA A 1 78 ? 6.535 6.762 16.797 1 93.5 78 ALA A N 1
ATOM 567 C CA . ALA A 1 78 ? 6.805 7.168 15.422 1 93.5 78 ALA A CA 1
ATOM 568 C C . ALA A 1 78 ? 7.496 8.531 15.375 1 93.5 78 ALA A C 1
ATOM 570 O O . ALA A 1 78 ? 8.406 8.742 14.57 1 93.5 78 ALA A O 1
ATOM 571 N N . TYR A 1 79 ? 7.023 9.453 16.234 1 96.25 79 TYR A N 1
ATOM 572 C CA . TYR A 1 79 ? 7.676 10.758 16.312 1 96.25 79 TYR A CA 1
ATOM 573 C C . TYR A 1 79 ? 9.156 10.609 16.656 1 96.25 79 TYR A C 1
ATOM 575 O O . TYR A 1 79 ? 10.008 11.203 15.992 1 96.25 79 TYR A O 1
ATOM 583 N N . ASN A 1 80 ? 9.406 9.812 17.672 1 95.12 80 ASN A N 1
ATOM 584 C CA . ASN A 1 80 ? 10.781 9.617 18.109 1 95.12 80 ASN A CA 1
ATOM 585 C C . ASN A 1 80 ? 11.656 9.047 17 1 95.12 80 ASN A C 1
ATOM 587 O O . ASN A 1 80 ? 12.82 9.43 16.859 1 95.12 80 ASN A O 1
ATOM 591 N N . LYS A 1 81 ? 11.102 8.258 16.234 1 90.38 81 LYS A N 1
ATOM 592 C CA . LYS A 1 81 ? 11.867 7.531 15.227 1 90.38 81 LYS A CA 1
ATOM 593 C C . LYS A 1 81 ? 11.984 8.344 13.938 1 90.38 81 LYS A C 1
ATOM 595 O O . LYS A 1 81 ? 13.023 8.32 13.273 1 90.38 81 LYS A O 1
ATOM 600 N N . TYR A 1 82 ? 10.914 9.102 13.602 1 91.44 82 TYR A N 1
ATOM 601 C CA . TYR A 1 82 ? 10.875 9.648 12.25 1 91.44 82 TYR A CA 1
ATOM 602 C C . TYR A 1 82 ? 10.727 11.164 12.281 1 91.44 82 TYR A C 1
ATOM 604 O O . TYR A 1 82 ? 10.906 11.828 11.258 1 91.44 82 TYR A O 1
ATOM 612 N N . GLY A 1 83 ? 10.375 11.695 13.414 1 93.44 83 GLY A N 1
ATOM 613 C CA . GLY A 1 83 ? 10.016 13.102 13.445 1 93.44 83 GLY A CA 1
ATOM 614 C C . GLY A 1 83 ? 10.969 13.945 14.281 1 93.44 83 GLY A C 1
ATOM 615 O O . GLY A 1 83 ? 10.852 15.172 14.32 1 93.44 83 GLY A O 1
ATOM 616 N N . SER A 1 84 ? 11.914 13.328 14.969 1 92.06 84 SER A N 1
ATOM 617 C CA . SER A 1 84 ? 12.742 14.055 15.93 1 92.06 84 SER A CA 1
ATOM 618 C C . SER A 1 84 ? 13.805 14.883 15.219 1 92.06 84 SER A C 1
ATOM 620 O O . SER A 1 84 ? 14.25 15.906 15.742 1 92.06 84 SER A O 1
ATOM 622 N N . ASN A 1 85 ? 14.359 14.531 14.062 1 88.81 85 ASN A N 1
ATOM 623 C CA . ASN A 1 85 ? 15.391 15.25 13.32 1 88.81 85 ASN A CA 1
ATOM 624 C C . ASN A 1 85 ? 14.852 15.797 12 1 88.81 85 ASN A C 1
ATOM 626 O O . ASN A 1 85 ? 15.367 15.469 10.93 1 88.81 85 ASN A O 1
ATOM 630 N N . VAL A 1 86 ? 13.883 16.688 12.211 1 91.75 86 VAL A N 1
ATOM 631 C CA . VAL A 1 86 ? 13.203 17.219 11.031 1 91.75 86 VAL A CA 1
ATOM 632 C C . VAL A 1 86 ? 13.781 18.578 10.664 1 91.75 86 VAL A C 1
ATOM 634 O O . VAL A 1 86 ? 14.148 19.359 11.539 1 91.75 86 VAL A O 1
ATOM 637 N N . ARG A 1 87 ? 13.938 18.766 9.398 1 92.44 87 ARG A N 1
ATOM 638 C CA . ARG A 1 87 ? 14.406 20.062 8.953 1 92.44 87 ARG A CA 1
ATOM 639 C C . ARG A 1 87 ? 13.43 21.172 9.352 1 92.44 87 ARG A C 1
ATOM 641 O O . ARG A 1 87 ? 12.219 20.953 9.375 1 92.44 87 ARG A O 1
ATOM 648 N N . GLU A 1 88 ? 13.875 22.375 9.43 1 92.88 88 GLU A N 1
ATOM 649 C CA . GLU A 1 88 ? 13.117 23.5 9.984 1 92.88 88 GLU A CA 1
ATOM 650 C C . GLU A 1 88 ? 12 23.938 9.039 1 92.88 88 GLU A C 1
ATOM 652 O O . GLU A 1 88 ? 10.984 24.469 9.477 1 92.88 88 GLU A O 1
ATOM 657 N N . ASP A 1 89 ? 12.18 23.688 7.758 1 95.62 89 ASP A N 1
ATOM 658 C CA . ASP A 1 89 ? 11.203 24.203 6.805 1 95.62 89 ASP A CA 1
ATOM 659 C C . ASP A 1 89 ? 10.133 23.156 6.492 1 95.62 89 ASP A C 1
ATOM 661 O O . ASP A 1 89 ? 9.266 23.391 5.641 1 95.62 89 ASP A O 1
ATOM 665 N N . ALA A 1 90 ? 10.133 22.016 7.16 1 97.06 90 ALA A N 1
ATOM 666 C CA . ALA A 1 90 ? 9.102 21 6.992 1 97.06 90 ALA A CA 1
ATOM 667 C C . ALA A 1 90 ? 7.824 21.375 7.738 1 97.06 90 ALA A C 1
ATOM 669 O O . ALA A 1 90 ? 7.828 22.312 8.547 1 97.06 90 ALA A O 1
ATOM 670 N N . VAL A 1 91 ? 6.781 20.797 7.336 1 98.19 91 VAL A N 1
ATOM 671 C CA . VAL A 1 91 ? 5.504 20.938 8.031 1 98.19 91 VAL A CA 1
ATOM 672 C C . VAL A 1 91 ? 5.09 19.594 8.633 1 98.19 91 VAL A C 1
ATOM 674 O O . VAL A 1 91 ? 5.199 18.547 7.977 1 98.19 91 VAL A O 1
ATOM 677 N N . MET A 1 92 ? 4.613 19.625 9.883 1 98.38 92 MET A N 1
ATOM 678 C CA . MET A 1 92 ? 4.242 18.3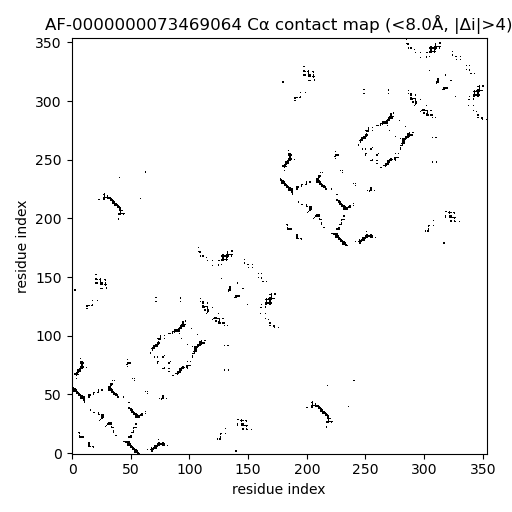75 10.555 1 98.38 92 MET A CA 1
ATOM 679 C C . MET A 1 92 ? 2.805 18.438 11.062 1 98.38 92 MET A C 1
ATOM 681 O O . MET A 1 92 ? 2.383 19.453 11.617 1 98.38 92 MET A O 1
ATOM 685 N N . LEU A 1 93 ? 2.062 17.453 10.734 1 98.81 93 LEU A N 1
ATOM 686 C CA . LEU A 1 93 ? 0.753 17.25 11.344 1 98.81 93 LEU A CA 1
ATOM 687 C C . LEU A 1 93 ? 0.796 16.125 12.375 1 98.81 93 LEU A C 1
ATOM 689 O O . LEU A 1 93 ? 1.206 15.008 12.055 1 98.81 93 LEU A O 1
ATOM 693 N N . LEU A 1 94 ? 0.362 16.406 13.586 1 98.69 94 LEU A N 1
ATOM 694 C CA . LEU A 1 94 ? 0.466 15.477 14.703 1 98.69 94 LEU A CA 1
ATOM 695 C C . LEU A 1 94 ? -0.911 15.156 15.273 1 98.69 94 LEU A C 1
ATOM 697 O O . LEU A 1 94 ? -1.761 16.047 15.391 1 98.69 94 LEU A O 1
ATOM 701 N N . ASP A 1 95 ? -1.062 13.891 15.586 1 98.62 95 ASP A N 1
ATOM 702 C CA . ASP A 1 95 ? -2.197 13.547 16.438 1 98.62 95 ASP A CA 1
ATOM 703 C C . ASP A 1 95 ? -1.857 13.742 17.906 1 98.62 95 ASP A C 1
ATOM 705 O O . ASP A 1 95 ? -1.127 12.945 18.5 1 98.62 95 ASP A O 1
ATOM 709 N N . PRO A 1 96 ? -2.367 14.781 18.469 1 98.31 96 PRO A N 1
ATOM 710 C CA . PRO A 1 96 ? -1.946 15.117 19.844 1 98.31 96 PRO A CA 1
ATOM 711 C C . PRO A 1 96 ? -2.426 14.102 20.875 1 98.31 96 PRO A C 1
ATOM 713 O O . PRO A 1 96 ? -1.949 14.102 22.016 1 98.31 96 PRO A O 1
ATOM 716 N N . GLY A 1 97 ? -3.365 13.273 20.547 1 97.5 97 GLY A N 1
ATOM 717 C CA . GLY A 1 97 ? -3.785 12.219 21.453 1 97.5 97 GLY A CA 1
ATOM 718 C C . GLY A 1 97 ? -2.727 11.148 21.656 1 97.5 97 GLY A C 1
ATOM 719 O O . GLY A 1 97 ? -2.758 10.414 22.656 1 97.5 97 GLY A O 1
ATOM 720 N N . TYR A 1 98 ? -1.749 11.102 20.75 1 97.38 98 TYR A N 1
ATOM 721 C CA . TYR A 1 98 ? -0.769 10.023 20.797 1 97.38 98 TYR A CA 1
ATOM 722 C C . TYR A 1 98 ? 0.652 10.57 20.781 1 97.38 98 TYR A C 1
ATOM 724 O O . TYR A 1 98 ? 1.607 9.859 21.078 1 97.38 98 TYR A O 1
ATOM 732 N N . VAL A 1 99 ? 0.779 11.766 20.359 1 98.12 99 VAL A N 1
ATOM 733 C CA . VAL A 1 99 ? 2.1 12.375 20.266 1 98.12 99 VAL A CA 1
ATOM 734 C C . VAL A 1 99 ? 2.227 13.5 21.281 1 98.12 99 VAL A C 1
ATOM 736 O O . VAL A 1 99 ? 1.5 14.492 21.219 1 98.12 99 VAL A O 1
ATOM 739 N N . THR A 1 100 ? 3.182 13.383 22.109 1 98 100 THR A N 1
ATOM 740 C CA . THR A 1 100 ? 3.359 14.375 23.156 1 98 100 THR A CA 1
ATOM 741 C C . THR A 1 100 ? 4.457 15.367 22.781 1 98 100 THR A C 1
ATOM 743 O O . THR A 1 100 ? 4.434 16.516 23.203 1 98 100 THR A O 1
ATOM 746 N N . SER A 1 101 ? 5.414 14.984 22.047 1 97.69 101 SER A N 1
ATOM 747 C CA . SER A 1 101 ? 6.508 15.852 21.625 1 97.69 101 SER A CA 1
ATOM 748 C C . SER A 1 101 ? 6.039 16.859 20.578 1 97.69 101 SER A C 1
ATOM 750 O O . SER A 1 101 ? 5.059 16.625 19.859 1 97.69 101 SER A O 1
ATOM 752 N N . ARG A 1 102 ? 6.707 17.922 20.547 1 96.81 102 ARG A N 1
ATOM 753 C CA . ARG A 1 102 ? 6.449 18.953 19.531 1 96.81 102 ARG A CA 1
ATOM 754 C C . ARG A 1 102 ? 7.723 19.297 18.781 1 96.81 102 ARG A C 1
ATOM 756 O O . ARG A 1 102 ? 8.797 19.406 19.375 1 96.81 102 ARG A O 1
ATOM 763 N N . PRO A 1 103 ? 7.547 19.422 17.516 1 96.25 103 PRO A N 1
ATOM 764 C CA . PRO A 1 103 ? 8.719 19.703 16.688 1 96.25 103 PRO A CA 1
ATOM 765 C C . PRO A 1 103 ? 9.094 21.188 16.688 1 96.25 103 PRO A C 1
ATOM 767 O O . PRO A 1 103 ? 8.328 22.031 17.172 1 96.25 103 PRO A O 1
ATOM 770 N N . SER A 1 104 ? 10.281 21.484 16.141 1 94.75 104 SER A N 1
ATOM 771 C CA . SER A 1 104 ? 10.719 22.875 15.977 1 94.75 104 SER A CA 1
ATOM 772 C C . SER A 1 104 ? 10.172 23.469 14.688 1 94.75 104 SER A C 1
ATOM 774 O O . SER A 1 104 ? 10.102 24.703 14.555 1 94.75 104 SER A O 1
ATOM 776 N N . CYS A 1 105 ? 9.758 22.625 13.797 1 97 105 CYS A N 1
ATOM 777 C CA . CYS A 1 105 ? 9.203 23.125 12.539 1 97 105 CYS A CA 1
ATOM 778 C C . CYS A 1 105 ? 7.742 23.516 12.711 1 97 105 CYS A C 1
ATOM 780 O O . CYS A 1 105 ? 7.172 23.359 13.789 1 97 105 CYS A O 1
ATOM 782 N N . ARG A 1 106 ? 7.211 24.109 11.703 1 97.75 106 ARG A N 1
ATOM 783 C CA . ARG A 1 106 ? 5.781 24.406 11.711 1 97.75 106 ARG A CA 1
ATOM 784 C C . ARG A 1 106 ? 4.957 23.141 11.867 1 97.75 106 ARG A C 1
ATOM 786 O O . ARG A 1 106 ? 5.23 22.125 11.219 1 97.75 106 ARG A O 1
ATOM 793 N N . PHE A 1 107 ? 3.984 23.188 12.758 1 98.56 107 PHE A N 1
ATOM 794 C CA . PHE A 1 107 ? 3.199 21.969 12.945 1 98.56 107 PHE A CA 1
ATOM 795 C C . PHE A 1 107 ? 1.746 22.312 13.25 1 98.56 107 PHE A C 1
ATOM 797 O O . PHE A 1 107 ? 1.43 23.438 13.617 1 98.56 107 PHE A O 1
ATOM 804 N N . PHE A 1 108 ? 0.891 21.375 13.016 1 98.88 108 PHE A N 1
ATOM 805 C CA . PHE A 1 108 ? -0.535 21.422 13.32 1 98.88 108 PHE A CA 1
ATOM 806 C C . PHE A 1 108 ? -0.95 20.219 14.164 1 98.88 108 PHE A C 1
ATOM 808 O O . PHE A 1 108 ? -0.467 19.109 13.953 1 98.88 108 PHE A O 1
ATOM 815 N N . GLU A 1 109 ? -1.764 20.484 15.078 1 98.88 109 GLU A N 1
ATOM 816 C CA . GLU A 1 109 ? -2.379 19.406 15.828 1 98.88 109 GLU A CA 1
ATOM 817 C C . GLU A 1 109 ? -3.684 18.953 15.18 1 98.88 109 GLU A C 1
ATOM 819 O O . GLU A 1 109 ? -4.613 19.75 15.023 1 98.88 109 GLU A O 1
ATOM 824 N N . VAL A 1 110 ? -3.746 17.719 14.836 1 98.88 110 VAL A N 1
ATOM 825 C CA . VAL A 1 110 ? -4.926 17.109 14.227 1 98.88 110 VAL A CA 1
ATOM 826 C C . VAL A 1 110 ? -5.367 15.898 15.047 1 98.88 110 VAL A C 1
ATOM 828 O O . VAL A 1 110 ? -4.926 14.781 14.797 1 98.88 110 VAL A O 1
ATOM 831 N N . PRO A 1 111 ? -6.234 16.125 15.984 1 98.75 111 PRO A N 1
ATOM 832 C CA . PRO A 1 111 ? -6.723 14.992 16.766 1 98.75 111 PRO A CA 1
ATOM 833 C C . PRO A 1 111 ? -7.602 14.047 15.953 1 98.75 111 PRO A C 1
ATOM 835 O O . PRO A 1 111 ? -8.773 13.852 16.281 1 98.75 111 PRO A O 1
ATOM 838 N N . ALA A 1 112 ? -7 13.453 14.969 1 98.62 112 ALA A N 1
ATOM 839 C CA . ALA A 1 112 ? -7.688 12.672 13.945 1 98.62 112 ALA A CA 1
ATOM 840 C C . ALA A 1 112 ? -8.438 11.492 14.562 1 98.62 112 ALA A C 1
ATOM 842 O O . ALA A 1 112 ? -9.602 11.258 14.25 1 98.62 112 ALA A O 1
ATOM 843 N N . THR A 1 113 ? -7.789 10.797 15.461 1 97.94 113 THR A N 1
ATOM 844 C CA . THR A 1 113 ? -8.383 9.602 16.047 1 97.94 113 THR A CA 1
ATOM 845 C C . THR A 1 113 ? -9.562 9.969 16.953 1 97.94 113 THR A C 1
ATOM 847 O O . THR A 1 113 ? -10.641 9.375 16.828 1 97.94 113 THR A O 1
ATOM 850 N N . ALA A 1 114 ? -9.367 10.93 17.781 1 98.31 114 ALA A N 1
ATOM 851 C CA . ALA A 1 114 ? -10.43 11.367 18.688 1 98.31 114 ALA A CA 1
ATOM 852 C C . ALA A 1 114 ? -11.625 11.898 17.906 1 98.31 114 ALA A C 1
ATOM 854 O O . ALA A 1 114 ? -12.773 11.57 18.219 1 98.31 114 ALA A O 1
ATOM 855 N N . GLU A 1 115 ? -11.383 12.711 16.875 1 98.62 115 GLU A N 1
ATOM 856 C CA . GLU A 1 115 ? -12.469 13.297 16.078 1 98.62 115 GLU A CA 1
ATOM 857 C C . GLU A 1 115 ? -13.195 12.242 15.258 1 98.62 115 GLU A C 1
ATOM 859 O O . GLU A 1 115 ? -14.406 12.312 15.078 1 98.62 115 GLU A O 1
ATOM 864 N N . ALA A 1 116 ? -12.398 11.281 14.734 1 98.25 116 ALA A N 1
ATOM 865 C CA . ALA A 1 116 ? -13.023 10.18 14 1 98.25 116 ALA A CA 1
ATOM 866 C C . ALA A 1 116 ? -14.023 9.438 14.875 1 98.25 116 ALA A C 1
ATOM 868 O O . ALA A 1 116 ? -15.156 9.18 14.453 1 98.25 116 ALA A O 1
ATOM 869 N N . LYS A 1 117 ? -13.578 9.172 16.078 1 97.5 117 LYS A N 1
ATOM 870 C CA . LYS A 1 117 ? -14.445 8.469 17.016 1 97.5 117 LYS A CA 1
ATOM 871 C C . LYS A 1 117 ? -15.641 9.336 17.422 1 97.5 117 LYS A C 1
ATOM 873 O O . LYS A 1 117 ? -16.781 8.883 17.391 1 97.5 117 LYS A O 1
ATOM 878 N N . ALA A 1 118 ? -15.406 10.531 17.734 1 98.25 118 ALA A N 1
ATOM 879 C CA . ALA A 1 118 ? -16.422 11.422 18.281 1 98.25 118 ALA A CA 1
ATOM 880 C C . ALA A 1 118 ? -17.453 11.805 17.219 1 98.25 118 ALA A C 1
ATOM 882 O O . ALA A 1 118 ? -18.656 11.828 17.484 1 98.25 118 ALA A O 1
ATOM 883 N N . GLN A 1 119 ? -17 12.031 15.992 1 98.06 119 GLN A N 1
ATOM 884 C CA . GLN A 1 119 ? -17.891 12.633 15.008 1 98.06 119 GLN A CA 1
ATOM 885 C C . GLN A 1 119 ? -18.375 11.594 14 1 98.06 119 GLN A C 1
ATOM 887 O O . GLN A 1 119 ? -19.438 11.75 13.406 1 98.06 119 GLN A O 1
ATOM 892 N N . LEU A 1 120 ? -17.578 10.547 13.852 1 97.69 120 LEU A N 1
ATOM 893 C CA . LEU A 1 120 ? -17.922 9.617 12.781 1 97.69 120 LEU A CA 1
ATOM 894 C C . LEU A 1 120 ? -18.125 8.211 13.336 1 97.69 120 LEU A C 1
ATOM 896 O O . LEU A 1 120 ? -18.547 7.309 12.602 1 97.69 120 LEU A O 1
ATOM 900 N N . GLY A 1 121 ? -17.781 8.008 14.562 1 96.5 121 GLY A N 1
ATOM 901 C CA . GLY A 1 121 ? -18.109 6.785 15.273 1 96.5 121 GLY A CA 1
ATOM 902 C C . GLY A 1 121 ? -17.078 5.688 15.086 1 96.5 121 GLY A C 1
ATOM 903 O O . GLY A 1 121 ? -17.172 4.637 15.727 1 96.5 121 GLY A O 1
ATOM 904 N N . LYS A 1 122 ? -16.141 5.871 14.258 1 94.69 122 LYS A N 1
ATOM 905 C CA . LYS A 1 122 ? -15.156 4.832 13.977 1 94.69 122 LYS A CA 1
ATOM 906 C C . LYS A 1 122 ? -13.766 5.43 13.797 1 94.69 122 LYS A C 1
ATOM 908 O O . LYS A 1 122 ? -13.602 6.418 13.078 1 94.69 122 LYS A O 1
ATOM 913 N N . THR A 1 123 ? -12.75 4.742 14.336 1 94.5 123 THR A N 1
ATOM 914 C CA . THR A 1 123 ? -11.383 5.242 14.297 1 94.5 123 THR A CA 1
ATOM 915 C C . THR A 1 123 ? -10.773 5.051 12.914 1 94.5 123 THR A C 1
ATOM 917 O O . THR A 1 123 ? -9.758 5.664 12.586 1 94.5 123 THR A O 1
ATOM 920 N N . VAL A 1 124 ? -11.445 4.238 12.078 1 90.88 124 VAL A N 1
ATOM 921 C CA . VAL A 1 124 ? -10.898 3.941 10.758 1 90.88 124 VAL A CA 1
ATOM 922 C C . VAL A 1 124 ? -10.883 5.207 9.906 1 90.88 124 VAL A C 1
ATOM 924 O O . VAL A 1 124 ? -10.133 5.301 8.93 1 90.88 124 VAL A O 1
ATOM 927 N N . PHE A 1 125 ? -11.617 6.277 10.258 1 96.88 125 PHE A N 1
ATOM 928 C CA . PHE A 1 125 ? -11.703 7.516 9.492 1 96.88 125 PHE A CA 1
ATOM 929 C C . PHE A 1 125 ? -10.539 8.445 9.836 1 96.88 125 PHE A C 1
ATOM 931 O O . PHE A 1 125 ? -10.359 9.484 9.195 1 96.88 125 PHE A O 1
ATOM 938 N N . ALA A 1 126 ? -9.711 8.062 10.836 1 97.62 126 ALA A N 1
ATOM 939 C CA . ALA A 1 126 ? -8.633 8.93 11.312 1 97.62 126 ALA A CA 1
ATOM 940 C C . ALA A 1 126 ? -7.645 9.242 10.195 1 97.62 126 ALA A C 1
ATOM 942 O O . ALA A 1 126 ? -7.172 10.375 10.07 1 97.62 126 ALA A O 1
ATOM 943 N N . ASN A 1 127 ? -7.402 8.273 9.367 1 96.69 127 ASN A N 1
ATOM 944 C CA . ASN A 1 127 ? -6.43 8.492 8.297 1 96.69 127 ASN A CA 1
ATOM 945 C C . ASN A 1 127 ? -6.945 9.484 7.262 1 96.69 127 ASN A C 1
ATOM 947 O O . ASN A 1 127 ? -6.176 10.289 6.73 1 96.69 127 ASN A O 1
ATOM 951 N N . VAL A 1 128 ? -8.234 9.43 7.012 1 98.38 128 VAL A N 1
ATOM 952 C CA . VAL A 1 128 ? -8.82 10.352 6.047 1 98.38 128 VAL A CA 1
ATOM 953 C C . VAL A 1 128 ? -8.875 11.758 6.629 1 98.38 128 VAL A C 1
ATOM 955 O O . VAL A 1 128 ? -8.656 12.742 5.918 1 98.38 128 VAL A O 1
ATOM 958 N N . ILE A 1 129 ? -9.141 11.852 7.926 1 98.81 129 ILE A N 1
ATOM 959 C CA . ILE A 1 129 ? -9.094 13.156 8.586 1 98.81 129 ILE A CA 1
ATOM 960 C C . ILE A 1 129 ? -7.684 13.734 8.469 1 98.81 129 ILE A C 1
ATOM 962 O O . ILE A 1 129 ? -7.52 14.914 8.141 1 98.81 129 ILE A O 1
ATOM 966 N N . MET A 1 130 ? -6.695 12.945 8.664 1 98.88 130 MET A N 1
ATOM 967 C CA . MET A 1 130 ? -5.309 13.383 8.547 1 98.88 130 MET A CA 1
ATOM 968 C C . MET A 1 130 ? -5.008 13.859 7.129 1 98.88 130 MET A C 1
ATOM 970 O O . MET A 1 130 ? -4.336 14.867 6.938 1 98.88 130 MET A O 1
ATOM 974 N N . LEU A 1 131 ? -5.52 13.133 6.168 1 98.81 131 LEU A N 1
ATOM 975 C CA . LEU A 1 131 ? -5.348 13.531 4.773 1 98.81 131 LEU A CA 1
ATOM 976 C C . LEU A 1 131 ? -5.984 14.891 4.512 1 98.81 131 LEU A C 1
ATOM 978 O O . LEU A 1 131 ? -5.41 15.727 3.811 1 98.81 131 LEU A O 1
ATOM 982 N N . GLY A 1 132 ? -7.164 15.062 5.055 1 98.81 132 GLY A N 1
ATOM 983 C CA . GLY A 1 132 ? -7.777 16.375 4.949 1 98.81 132 GLY A CA 1
ATOM 984 C C . GLY A 1 132 ? -6.918 17.484 5.523 1 98.81 132 GLY A C 1
ATOM 985 O O . GLY A 1 132 ? -6.812 18.562 4.938 1 98.81 132 GLY A O 1
ATOM 986 N N . GLY A 1 133 ? -6.359 17.234 6.691 1 98.81 133 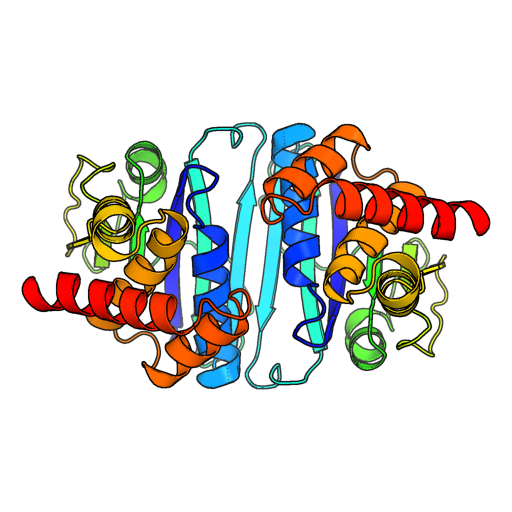GLY A N 1
ATOM 987 C CA . GLY A 1 133 ? -5.445 18.188 7.293 1 98.81 133 GLY A CA 1
ATOM 988 C C . GLY A 1 133 ? -4.242 18.5 6.422 1 98.81 133 GLY A C 1
ATOM 989 O O . GLY A 1 133 ? -3.861 19.656 6.266 1 98.81 133 GLY A O 1
ATOM 990 N N . ILE A 1 134 ? -3.646 17.484 5.871 1 98.62 134 ILE A N 1
ATOM 991 C CA . ILE A 1 134 ? -2.482 17.641 5.008 1 98.62 134 ILE A CA 1
ATOM 992 C C . ILE A 1 134 ? -2.846 18.516 3.805 1 98.62 134 ILE A C 1
ATOM 994 O O . ILE A 1 134 ? -2.084 19.406 3.424 1 98.62 134 ILE A O 1
ATOM 998 N N . LEU A 1 135 ? -3.971 18.203 3.238 1 98.5 135 LEU A N 1
ATOM 999 C CA . LEU A 1 135 ? -4.43 19 2.109 1 98.5 135 LEU A CA 1
ATOM 1000 C C . LEU A 1 135 ? -4.523 20.469 2.49 1 98.5 135 LEU A C 1
ATOM 1002 O O . LEU A 1 135 ? -4.02 21.328 1.771 1 98.5 135 LEU A O 1
ATOM 1006 N N . GLU A 1 136 ? -5.137 20.688 3.572 1 98.69 136 GLU A N 1
ATOM 1007 C CA . GLU A 1 136 ? -5.348 22.078 3.994 1 98.69 136 GLU A CA 1
ATOM 1008 C C . GLU A 1 136 ? -4.02 22.766 4.285 1 98.69 136 GLU A C 1
ATOM 1010 O O . GLU A 1 136 ? -3.832 23.938 3.936 1 98.69 136 GLU A O 1
ATOM 1015 N N . ALA A 1 137 ? -3.117 22.078 4.898 1 98.44 137 ALA A N 1
ATOM 1016 C CA . ALA A 1 137 ? -1.85 22.656 5.34 1 98.44 137 ALA A CA 1
ATOM 1017 C C . ALA A 1 137 ? -0.919 22.906 4.156 1 98.44 137 ALA A C 1
ATOM 1019 O O . ALA A 1 137 ? -0.087 23.812 4.195 1 98.44 137 ALA A O 1
ATOM 1020 N N . THR A 1 138 ? -1.035 22.094 3.104 1 97.31 138 THR A N 1
ATOM 1021 C CA . THR A 1 138 ? 0.061 22.094 2.143 1 97.31 138 THR A CA 1
ATOM 1022 C C . THR A 1 138 ? -0.458 22.359 0.731 1 97.31 138 THR A C 1
ATOM 1024 O O . THR A 1 138 ? 0.303 22.766 -0.151 1 97.31 138 THR A O 1
ATOM 1027 N N . GLY A 1 139 ? -1.72 21.984 0.489 1 96.81 139 GLY A N 1
ATOM 1028 C CA . GLY A 1 139 ? -2.23 22.047 -0.872 1 96.81 139 GLY A CA 1
ATOM 1029 C C . GLY A 1 139 ? -1.509 21.109 -1.825 1 96.81 139 GLY A C 1
ATOM 1030 O O . GLY A 1 139 ? -1.344 21.438 -3.006 1 96.81 139 GLY A O 1
ATOM 1031 N N . ILE A 1 140 ? -1.083 20.062 -1.35 1 95.19 140 ILE A N 1
ATOM 1032 C CA . ILE A 1 140 ? -0.187 19.172 -2.078 1 95.19 140 ILE A CA 1
ATOM 1033 C C . ILE A 1 140 ? -0.926 18.547 -3.262 1 95.19 140 ILE A C 1
ATOM 1035 O O . ILE A 1 140 ? -0.309 18.188 -4.266 1 95.19 140 ILE A O 1
ATOM 1039 N N . VAL A 1 141 ? -2.205 18.422 -3.158 1 96.69 141 VAL A N 1
ATOM 1040 C CA . VAL A 1 141 ? -3.111 18.016 -4.23 1 96.69 141 VAL A CA 1
ATOM 1041 C C . VAL A 1 141 ? -4.398 18.828 -4.156 1 96.69 141 VAL A C 1
ATOM 1043 O O . VAL A 1 141 ? -4.645 19.516 -3.164 1 96.69 141 VAL A O 1
ATOM 1046 N N . SER A 1 142 ? -5.113 18.781 -5.262 1 97.62 142 SER A N 1
ATOM 1047 C CA . SER A 1 142 ? -6.395 19.484 -5.223 1 97.62 142 SER A CA 1
ATOM 1048 C C . SER A 1 142 ? -7.402 18.734 -4.355 1 97.62 142 SER A C 1
ATOM 1050 O O . SER A 1 142 ? -7.289 17.531 -4.164 1 97.62 142 SER A O 1
ATOM 1052 N N . TYR A 1 143 ? -8.383 19.422 -3.867 1 98.06 143 TYR A N 1
ATOM 1053 C CA . TYR A 1 143 ? -9.453 18.797 -3.105 1 98.06 143 TYR A CA 1
ATOM 1054 C C . TYR A 1 143 ? -10.156 17.719 -3.932 1 98.06 143 TYR A C 1
ATOM 1056 O O . TYR A 1 143 ? -10.391 16.609 -3.449 1 98.06 143 TYR A O 1
ATOM 1064 N N . ASP A 1 144 ? -10.461 18.062 -5.141 1 98.06 144 ASP A N 1
ATOM 1065 C CA . ASP A 1 144 ? -11.172 17.125 -6.008 1 98.06 144 ASP A CA 1
ATOM 1066 C C . ASP A 1 144 ? -10.375 15.844 -6.199 1 98.06 144 ASP A C 1
ATOM 1068 O O . ASP A 1 144 ? -10.93 14.75 -6.141 1 98.06 144 ASP A O 1
ATOM 1072 N N . ALA A 1 145 ? -9.062 16 -6.391 1 96.62 145 ALA A N 1
ATOM 1073 C CA . ALA A 1 145 ? -8.195 14.844 -6.582 1 96.62 145 ALA A CA 1
ATOM 1074 C C . ALA A 1 145 ? -8.195 13.945 -5.344 1 96.62 145 ALA A C 1
ATOM 1076 O O . ALA A 1 145 ? -8.328 12.727 -5.453 1 96.62 145 ALA A O 1
ATOM 1077 N N . LEU A 1 146 ? -8.102 14.555 -4.199 1 98.19 146 LEU A N 1
ATOM 1078 C CA . LEU A 1 146 ? -8.055 13.781 -2.967 1 98.19 146 LEU A CA 1
ATOM 1079 C C . LEU A 1 146 ? -9.406 13.133 -2.682 1 98.19 146 LEU A C 1
ATOM 1081 O O . LEU A 1 146 ? -9.477 11.969 -2.301 1 98.19 146 LEU A O 1
ATOM 1085 N N . GLU A 1 147 ? -10.453 13.906 -2.896 1 98.19 147 GLU A N 1
ATOM 1086 C CA . GLU A 1 147 ? -11.789 13.359 -2.668 1 98.19 147 GLU A CA 1
ATOM 1087 C C . GLU A 1 147 ? -12.047 12.141 -3.557 1 98.19 147 GLU A C 1
ATOM 1089 O O . GLU A 1 147 ? -12.523 11.109 -3.082 1 98.19 147 GLU A O 1
ATOM 1094 N N . HIS A 1 148 ? -11.711 12.219 -4.797 1 95.62 148 HIS A N 1
ATOM 1095 C CA . HIS A 1 148 ? -11.914 11.109 -5.719 1 95.62 148 HIS A CA 1
ATOM 1096 C C . HIS A 1 148 ? -11.102 9.883 -5.289 1 95.62 148 HIS A C 1
ATOM 1098 O O . HIS A 1 148 ? -11.617 8.766 -5.297 1 95.62 148 HIS A O 1
ATOM 1104 N N . ALA A 1 149 ? -9.867 10.125 -4.93 1 93.81 149 ALA A N 1
ATOM 1105 C CA . ALA A 1 149 ? -9.008 9.016 -4.508 1 93.81 149 ALA A CA 1
ATOM 1106 C C . ALA A 1 149 ? -9.555 8.352 -3.248 1 93.81 149 ALA A C 1
ATOM 1108 O O . ALA A 1 149 ? -9.539 7.121 -3.135 1 93.81 149 ALA A O 1
ATOM 1109 N N . VAL A 1 150 ? -10.023 9.172 -2.299 1 96.56 150 VAL A N 1
ATOM 1110 C CA . VAL A 1 150 ? -10.609 8.641 -1.07 1 96.56 150 VAL A CA 1
ATOM 1111 C C . VAL A 1 150 ? -11.828 7.793 -1.404 1 96.56 150 VAL A C 1
ATOM 1113 O O . VAL A 1 150 ? -11.93 6.641 -0.979 1 96.56 150 VAL A O 1
ATOM 1116 N N . LEU A 1 151 ? -12.68 8.297 -2.24 1 94.56 151 LEU A N 1
ATOM 1117 C CA . LEU A 1 151 ? -13.938 7.621 -2.541 1 94.56 151 LEU A CA 1
ATOM 1118 C C . LEU A 1 151 ? -13.688 6.344 -3.338 1 94.56 151 LEU A C 1
ATOM 1120 O O . LEU A 1 151 ? -14.43 5.371 -3.205 1 94.56 151 LEU A O 1
ATOM 1124 N N . ASP A 1 152 ? -12.633 6.332 -4.078 1 88.19 152 ASP A N 1
ATOM 1125 C CA . ASP A 1 152 ? -12.266 5.145 -4.844 1 88.19 152 ASP A CA 1
ATOM 1126 C C . ASP A 1 152 ? -11.68 4.066 -3.932 1 88.19 152 ASP A C 1
ATOM 1128 O O . ASP A 1 152 ? -11.57 2.904 -4.328 1 88.19 152 ASP A O 1
ATOM 1132 N N . SER A 1 153 ? -11.273 4.457 -2.768 1 87.25 153 SER A N 1
ATOM 1133 C CA . SER A 1 153 ? -10.477 3.553 -1.945 1 87.25 153 SER A CA 1
ATOM 1134 C C . SER A 1 153 ? -11.297 3.004 -0.781 1 87.25 153 SER A C 1
ATOM 1136 O O . SER A 1 153 ? -10.867 2.07 -0.099 1 87.25 153 SER A O 1
ATOM 1138 N N . VAL A 1 154 ? -12.438 3.525 -0.527 1 85.56 154 VAL A N 1
ATOM 1139 C CA . VAL A 1 154 ? -13.172 3.154 0.676 1 85.56 154 VAL A CA 1
ATOM 1140 C C . VAL A 1 154 ? -14.344 2.244 0.306 1 85.56 154 VAL A C 1
ATOM 1142 O O . VAL A 1 154 ? -14.781 2.219 -0.848 1 85.56 154 VAL A O 1
ATOM 1145 N N . PRO A 1 155 ? -14.812 1.472 1.239 1 80.12 155 PRO A N 1
ATOM 1146 C CA . PRO A 1 155 ? -15.953 0.59 0.968 1 80.12 155 PRO A CA 1
ATOM 1147 C C . PRO A 1 155 ? -17.203 1.355 0.537 1 80.12 155 PRO A C 1
ATOM 1149 O O . PRO A 1 155 ? -17.422 2.48 0.987 1 80.12 155 PRO A O 1
ATOM 1152 N N . LYS A 1 156 ? -17.953 0.656 -0.285 1 84.44 156 LYS A N 1
ATOM 1153 C CA . LYS A 1 156 ? -19.219 1.231 -0.714 1 84.44 156 LYS A CA 1
ATOM 1154 C C . LYS A 1 156 ? -20.109 1.551 0.483 1 84.44 156 LYS A C 1
ATOM 1156 O O . LYS A 1 156 ? -20.156 0.785 1.447 1 84.44 156 LYS A O 1
ATOM 1161 N N . GLY A 1 157 ? -20.734 2.678 0.447 1 89.94 157 GLY A N 1
ATOM 1162 C CA . GLY A 1 157 ? -21.656 3.062 1.496 1 89.94 157 GLY A CA 1
ATOM 1163 C C . GLY A 1 157 ? -21.047 3.963 2.545 1 89.94 157 GLY A C 1
ATOM 1164 O O . GLY A 1 157 ? -21.734 4.484 3.418 1 89.94 157 GLY A O 1
ATOM 1165 N N . THR A 1 158 ? -19.703 4.172 2.492 1 92.81 158 THR A N 1
ATOM 1166 C CA . THR A 1 158 ? -19.062 5 3.504 1 92.81 158 THR A CA 1
ATOM 1167 C C . THR A 1 158 ? -18.609 6.328 2.906 1 92.81 158 THR A C 1
ATOM 1169 O O . THR A 1 158 ? -17.828 7.062 3.523 1 92.81 158 THR A O 1
ATOM 1172 N N . GLU A 1 159 ? -19.078 6.656 1.752 1 95.94 159 GLU A N 1
ATOM 1173 C CA . GLU A 1 159 ? -18.609 7.816 1 1 95.94 159 GLU A CA 1
ATOM 1174 C C . GLU A 1 159 ? -18.859 9.109 1.766 1 95.94 159 GLU A C 1
ATOM 1176 O O . GLU A 1 159 ? -17.969 9.953 1.881 1 95.94 159 GLU A O 1
ATOM 1181 N N . GLU A 1 160 ? -20 9.227 2.273 1 97.12 160 GLU A N 1
ATOM 1182 C CA . GLU A 1 160 ? -20.375 10.469 2.939 1 97.12 160 GLU A CA 1
ATOM 1183 C C . GLU A 1 160 ? -19.531 10.695 4.195 1 97.12 160 GLU A C 1
ATOM 1185 O O . GLU A 1 160 ? -19.078 11.805 4.453 1 97.12 160 GLU A O 1
ATOM 1190 N N . ASN A 1 161 ? -19.344 9.641 4.969 1 97.81 161 ASN A N 1
ATOM 1191 C CA . ASN A 1 161 ? -18.5 9.758 6.16 1 97.81 161 ASN A CA 1
ATOM 1192 C C . ASN A 1 161 ? -17.062 10.109 5.805 1 97.81 161 ASN A C 1
ATOM 1194 O O . ASN A 1 161 ? -16.406 10.859 6.531 1 97.81 161 ASN A O 1
ATOM 1198 N N . ASN A 1 162 ? -16.641 9.641 4.699 1 98 162 ASN A N 1
ATOM 1199 C CA . ASN A 1 162 ? -15.281 9.938 4.285 1 98 162 ASN A CA 1
ATOM 1200 C C . ASN A 1 162 ? -15.141 11.383 3.805 1 98 162 ASN A C 1
ATOM 1202 O O . ASN A 1 162 ? -14.125 12.031 4.066 1 98 162 ASN A O 1
ATOM 1206 N N . LYS A 1 163 ? -16.141 11.812 3.127 1 98.31 163 LYS A N 1
ATOM 1207 C CA . LYS A 1 163 ? -16.141 13.227 2.762 1 98.31 163 LYS A CA 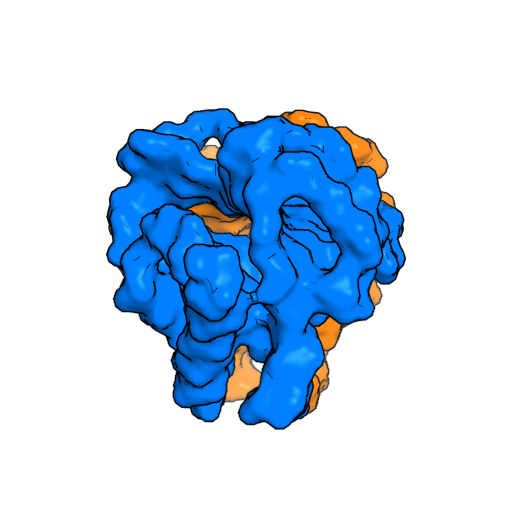1
ATOM 1208 C C . LYS A 1 163 ? -16.141 14.117 4 1 98.31 163 LYS A C 1
ATOM 1210 O O . LYS A 1 163 ? -15.422 15.117 4.059 1 98.31 163 LYS A O 1
ATOM 1215 N N . ARG A 1 164 ? -16.906 13.742 4.93 1 98.5 164 ARG A N 1
ATOM 1216 C CA . ARG A 1 164 ? -16.938 14.484 6.184 1 98.5 164 ARG A CA 1
ATOM 1217 C C . ARG A 1 164 ? -15.594 14.438 6.891 1 98.5 164 ARG A C 1
ATOM 1219 O O . ARG A 1 164 ? -15.156 15.43 7.469 1 98.5 164 ARG A O 1
ATOM 1226 N N . ALA A 1 165 ? -14.984 13.281 6.844 1 98.75 165 ALA A N 1
ATOM 1227 C CA . ALA A 1 165 ? -13.664 13.133 7.453 1 98.75 165 ALA A CA 1
ATOM 1228 C C . ALA A 1 165 ? -12.664 14.109 6.84 1 98.75 165 ALA A C 1
ATOM 1230 O O . ALA A 1 165 ? -11.906 14.766 7.559 1 98.75 165 ALA A O 1
ATOM 1231 N N . LEU A 1 166 ? -12.719 14.203 5.539 1 98.75 166 LEU A N 1
ATOM 1232 C CA . LEU A 1 166 ? -11.852 15.148 4.855 1 98.75 166 LEU A CA 1
ATOM 1233 C C . LEU A 1 166 ? -12.109 16.578 5.344 1 98.75 166 LEU A C 1
ATOM 1235 O O . LEU A 1 166 ? -11.172 17.312 5.648 1 98.75 166 LEU A O 1
ATOM 1239 N N . ALA A 1 167 ? -13.32 16.875 5.422 1 98.69 167 ALA A N 1
ATOM 1240 C CA . ALA A 1 167 ? -13.711 18.219 5.84 1 98.69 167 ALA A CA 1
ATOM 1241 C C . ALA A 1 167 ? -13.258 18.5 7.27 1 98.69 167 ALA A C 1
ATOM 1243 O O . ALA A 1 167 ? -12.773 19.594 7.574 1 98.69 167 ALA A O 1
ATOM 1244 N N . ILE A 1 168 ? -13.438 17.547 8.117 1 98.81 168 ILE A N 1
ATOM 1245 C CA . ILE A 1 168 ? -13.016 17.688 9.508 1 98.81 168 ILE A CA 1
ATOM 1246 C C . ILE A 1 168 ? -11.523 18 9.562 1 98.81 168 ILE A C 1
ATOM 1248 O O . ILE A 1 168 ? -11.094 18.906 10.266 1 98.81 168 ILE A O 1
ATOM 1252 N N . GLY A 1 169 ? -10.727 17.219 8.797 1 98.88 169 GLY A N 1
ATOM 1253 C CA . GLY A 1 169 ? -9.289 17.438 8.75 1 98.88 169 GLY A CA 1
ATOM 1254 C C . GLY A 1 169 ? -8.914 18.844 8.289 1 98.88 169 GLY A C 1
ATOM 1255 O O . GLY A 1 169 ? -8.047 19.484 8.883 1 98.88 169 GLY A O 1
ATOM 1256 N N . GLN A 1 170 ? -9.602 19.25 7.27 1 98.81 170 GLN A N 1
ATOM 1257 C CA . GLN A 1 170 ? -9.352 20.594 6.758 1 98.81 170 GLN A CA 1
ATOM 1258 C C . GLN A 1 170 ? -9.688 21.656 7.805 1 98.81 170 GLN A C 1
ATOM 1260 O O . GLN A 1 170 ? -8.914 22.594 8.016 1 98.81 170 GLN A O 1
ATOM 1265 N N . GLU A 1 171 ? -10.781 21.453 8.445 1 98.75 171 GLU A N 1
ATOM 1266 C CA . GLU A 1 171 ? -11.227 22.438 9.438 1 98.75 171 GLU A CA 1
ATOM 1267 C C . GLU A 1 171 ? -10.258 22.5 10.617 1 98.75 171 GLU A C 1
ATOM 1269 O O . GLU A 1 171 ? -9.961 23.594 11.125 1 98.75 171 GLU A O 1
ATOM 1274 N N . LEU A 1 172 ? -9.82 21.375 11.039 1 98.81 172 LEU A N 1
ATOM 1275 C CA . LEU A 1 172 ? -8.891 21.328 12.164 1 98.81 172 LEU A CA 1
ATOM 1276 C C . LEU A 1 172 ? -7.621 22.109 11.867 1 98.81 172 LEU A C 1
ATOM 1278 O O . LEU A 1 172 ? -7.113 22.828 12.727 1 98.81 172 LEU A O 1
ATOM 1282 N N . VAL A 1 173 ? -7.098 21.984 10.695 1 98.88 173 VAL A N 1
ATOM 1283 C CA . VAL A 1 173 ? -5.871 22.688 10.32 1 98.88 173 VAL A CA 1
ATOM 1284 C C . VAL A 1 173 ? -6.18 24.156 10.055 1 98.88 173 VAL A C 1
ATOM 1286 O O . VAL A 1 173 ? -5.418 25.047 10.461 1 98.88 173 VAL A O 1
ATOM 1289 N N . ARG A 1 174 ? -7.273 24.406 9.367 1 98.44 174 ARG A N 1
ATOM 1290 C CA . ARG A 1 174 ? -7.66 25.766 9.047 1 98.44 174 ARG A CA 1
ATOM 1291 C C . ARG A 1 174 ? -7.75 26.625 10.305 1 98.44 174 ARG A C 1
ATOM 1293 O O . ARG A 1 174 ? -7.367 27.797 10.289 1 98.44 174 ARG A O 1
ATOM 1300 N N . SER A 1 175 ? -8.18 26.078 11.352 1 98.06 175 SER A N 1
ATOM 1301 C CA . SER A 1 175 ? -8.352 26.797 12.609 1 98.06 175 SER A CA 1
ATOM 1302 C C . SER A 1 175 ? -7.008 27.172 13.227 1 98.06 175 SER A C 1
ATOM 1304 O O . SER A 1 175 ? -6.941 27.969 14.156 1 98.06 175 SER A O 1
ATOM 1306 N N . GLN A 1 176 ? -5.957 26.594 12.758 1 98.44 176 GLN A N 1
ATOM 1307 C CA . GLN A 1 176 ? -4.629 26.812 13.32 1 98.44 176 GLN A CA 1
ATOM 1308 C C . GLN A 1 176 ? -3.775 27.688 12.398 1 98.44 176 GLN A C 1
ATOM 1310 O O . GLN A 1 176 ? -2.609 27.953 12.695 1 98.44 176 GLN A O 1
ATOM 1315 N N . LEU A 1 177 ? -4.293 27.938 11.234 1 94.75 177 LEU A N 1
ATOM 1316 C CA . LEU A 1 177 ? -3.557 28.766 10.281 1 94.75 177 LEU A CA 1
ATOM 1317 C C . LEU A 1 177 ? -3.656 30.25 10.641 1 94.75 177 LEU A C 1
ATOM 1319 O O . LEU A 1 177 ? -4.648 30.672 11.234 1 94.75 177 LEU A O 1
ATOM 1323 N N . MET B 1 1 ? 18.562 -14.641 2.441 1 82.06 1 MET B N 1
ATOM 1324 C CA . MET B 1 1 ? 17.797 -14.898 1.225 1 82.06 1 MET B CA 1
ATOM 1325 C C . MET B 1 1 ? 16.938 -13.695 0.868 1 82.06 1 MET B C 1
ATOM 1327 O O . MET B 1 1 ? 16.359 -13.055 1.75 1 82.06 1 MET B O 1
ATOM 1331 N N . LYS B 1 2 ? 16.906 -13.352 -0.405 1 91 2 LYS B N 1
ATOM 1332 C CA . LYS B 1 2 ? 16.156 -12.203 -0.906 1 91 2 LYS B CA 1
ATOM 1333 C C . LYS B 1 2 ? 15.211 -12.609 -2.035 1 91 2 LYS B C 1
ATOM 1335 O O . LYS B 1 2 ? 15.586 -13.391 -2.914 1 91 2 LYS B O 1
ATOM 1340 N N . SER B 1 3 ? 14.023 -12.211 -1.893 1 93.94 3 SER B N 1
ATOM 1341 C CA . SER B 1 3 ? 13.016 -12.492 -2.912 1 93.94 3 SER B CA 1
ATOM 1342 C C . SER B 1 3 ? 12.289 -11.219 -3.324 1 93.94 3 SER B C 1
ATOM 1344 O O . SER B 1 3 ? 12.016 -10.352 -2.488 1 93.94 3 SER B O 1
ATOM 1346 N N . GLU B 1 4 ? 12.008 -11.125 -4.574 1 95.38 4 GLU B N 1
ATOM 1347 C CA . GLU B 1 4 ? 11.258 -10 -5.117 1 95.38 4 GLU B CA 1
ATOM 1348 C C . GLU B 1 4 ? 10.008 -10.469 -5.859 1 95.38 4 GLU B C 1
ATOM 1350 O O . GLU B 1 4 ? 10.094 -11.336 -6.734 1 95.38 4 GLU B O 1
ATOM 1355 N N . ILE B 1 5 ? 8.898 -9.922 -5.445 1 96.81 5 ILE B N 1
ATOM 1356 C CA . ILE B 1 5 ? 7.621 -10.25 -6.07 1 96.81 5 ILE B CA 1
ATOM 1357 C C . ILE B 1 5 ? 7.008 -9 -6.695 1 96.81 5 ILE B C 1
ATOM 1359 O O . ILE B 1 5 ? 7.004 -7.934 -6.078 1 96.81 5 ILE B O 1
ATOM 1363 N N . ARG B 1 6 ? 6.512 -9.148 -7.852 1 96.38 6 ARG B N 1
ATOM 1364 C CA . ARG B 1 6 ? 5.832 -8.039 -8.516 1 96.38 6 ARG B CA 1
ATOM 1365 C C . ARG B 1 6 ? 4.379 -8.391 -8.812 1 96.38 6 ARG B C 1
ATOM 1367 O O . ARG B 1 6 ? 4.102 -9.398 -9.469 1 96.38 6 ARG B O 1
ATOM 1374 N N . PHE B 1 7 ? 3.553 -7.543 -8.305 1 96.75 7 PHE B N 1
ATOM 1375 C CA . PHE B 1 7 ? 2.131 -7.602 -8.633 1 96.75 7 PHE B CA 1
ATOM 1376 C C . PHE B 1 7 ? 1.774 -6.566 -9.688 1 96.75 7 PHE B C 1
ATOM 1378 O O . PHE B 1 7 ? 2.174 -5.406 -9.594 1 96.75 7 PHE B O 1
ATOM 1385 N N . SER B 1 8 ? 1.026 -7.023 -10.734 1 95.12 8 SER B N 1
ATOM 1386 C CA . SER B 1 8 ? 0.642 -6.047 -11.742 1 95.12 8 SER B CA 1
ATOM 1387 C C . SER B 1 8 ? -0.725 -6.371 -12.336 1 95.12 8 SER B C 1
ATOM 1389 O O . SER B 1 8 ? -1.133 -7.535 -12.367 1 95.12 8 SER B O 1
ATOM 1391 N N . GLY B 1 9 ? -1.427 -5.406 -12.742 1 92.94 9 GLY B N 1
ATOM 1392 C CA . GLY B 1 9 ? -2.768 -5.508 -13.297 1 92.94 9 GLY B CA 1
ATOM 1393 C C . GLY B 1 9 ? -3.4 -4.156 -13.57 1 92.94 9 GLY B C 1
ATOM 1394 O O . GLY B 1 9 ? -2.703 -3.188 -13.883 1 92.94 9 GLY B O 1
ATOM 1395 N N . LEU B 1 10 ? -4.75 -4.188 -13.531 1 86.62 10 LEU B N 1
ATOM 1396 C CA . LEU B 1 10 ? -5.492 -2.945 -13.719 1 86.62 10 LEU B CA 1
ATOM 1397 C C . LEU B 1 10 ? -5.832 -2.311 -12.375 1 86.62 10 LEU B C 1
ATOM 1399 O O . LEU B 1 10 ? -5.906 -3.006 -11.352 1 86.62 10 LEU B O 1
ATOM 1403 N N . GLY B 1 11 ? -5.996 -0.961 -12.477 1 79 11 GLY B N 1
ATOM 1404 C CA . GLY B 1 11 ? -6.484 -0.277 -11.297 1 79 11 GLY B CA 1
ATOM 1405 C C . GLY B 1 11 ? -7.762 -0.884 -10.742 1 79 11 GLY B C 1
ATOM 1406 O O . GLY B 1 11 ? -8.672 -1.222 -11.492 1 79 11 GLY B O 1
ATOM 1407 N N . GLY B 1 12 ? -7.742 -1.126 -9.398 1 79.88 12 GLY B N 1
ATOM 1408 C CA . GLY B 1 12 ? -8.953 -1.614 -8.75 1 79.88 12 GLY B CA 1
ATOM 1409 C C . GLY B 1 12 ? -8.938 -3.113 -8.523 1 79.88 12 GLY B C 1
ATOM 1410 O O . GLY B 1 12 ? -9.836 -3.652 -7.871 1 79.88 12 GLY B O 1
ATOM 1411 N N . GLN B 1 13 ? -7.957 -3.812 -9.016 1 87.25 13 GLN B N 1
ATOM 1412 C CA . GLN B 1 13 ? -7.918 -5.266 -8.891 1 87.25 13 GLN B CA 1
ATOM 1413 C C . GLN B 1 13 ? -7.254 -5.688 -7.578 1 87.25 13 GLN B C 1
ATOM 1415 O O . GLN B 1 13 ? -7.035 -6.875 -7.344 1 87.25 13 GLN B O 1
ATOM 1420 N N . GLY B 1 14 ? -6.883 -4.715 -6.805 1 88.88 14 GLY B N 1
ATOM 1421 C CA . GLY B 1 14 ? -6.324 -5.008 -5.496 1 88.88 14 GLY B CA 1
ATOM 1422 C C . GLY B 1 14 ? -4.859 -5.406 -5.547 1 88.88 14 GLY B C 1
ATOM 1423 O O . GLY B 1 14 ? -4.387 -6.164 -4.699 1 88.88 14 GLY B O 1
ATOM 1424 N N . ILE B 1 15 ? -4.129 -4.914 -6.586 1 91.44 15 ILE B N 1
ATOM 1425 C CA . ILE B 1 15 ? -2.723 -5.246 -6.781 1 91.44 15 ILE B CA 1
ATOM 1426 C C . ILE B 1 15 ? -1.896 -4.695 -5.621 1 91.44 15 ILE B C 1
ATOM 1428 O O . ILE B 1 15 ? -1.045 -5.395 -5.066 1 91.44 15 ILE B O 1
ATOM 1432 N N . ILE B 1 16 ? -2.225 -3.529 -5.285 1 90.44 16 ILE B N 1
ATOM 1433 C CA . ILE B 1 16 ? -1.478 -2.875 -4.215 1 90.44 16 ILE B CA 1
ATOM 1434 C C . ILE B 1 16 ? -1.803 -3.537 -2.877 1 90.44 16 ILE B C 1
ATOM 1436 O O . ILE B 1 16 ? -0.903 -3.832 -2.088 1 90.44 16 ILE B O 1
ATOM 1440 N N . THR B 1 17 ? -3.062 -3.816 -2.645 1 89.88 17 THR B N 1
ATOM 1441 C CA . THR B 1 17 ? -3.496 -4.477 -1.42 1 89.88 17 THR B CA 1
ATOM 1442 C C . THR B 1 17 ? -2.803 -5.824 -1.258 1 89.88 17 THR B C 1
ATOM 1444 O O . THR B 1 17 ? -2.34 -6.164 -0.166 1 89.88 17 THR B O 1
ATOM 1447 N N . ALA B 1 18 ? -2.695 -6.562 -2.334 1 96.12 18 ALA B N 1
ATOM 1448 C CA . ALA B 1 18 ? -2.029 -7.863 -2.291 1 96.12 18 ALA B CA 1
ATOM 1449 C C . ALA B 1 18 ? -0.566 -7.715 -1.885 1 96.12 18 ALA B C 1
ATOM 1451 O O . ALA B 1 18 ? -0.07 -8.469 -1.044 1 96.12 18 ALA B O 1
ATOM 1452 N N . ALA B 1 19 ? 0.094 -6.742 -2.463 1 95.75 19 ALA B N 1
ATOM 1453 C CA . ALA B 1 19 ? 1.504 -6.516 -2.16 1 95.75 19 ALA B CA 1
ATOM 1454 C C . ALA B 1 19 ? 1.694 -6.121 -0.698 1 95.75 19 ALA B C 1
ATOM 1456 O O . ALA B 1 19 ? 2.611 -6.613 -0.032 1 95.75 19 ALA B O 1
ATOM 1457 N N . VAL B 1 20 ? 0.818 -5.281 -0.251 1 91.44 20 VAL B N 1
ATOM 1458 C CA . VAL B 1 20 ? 0.895 -4.824 1.133 1 91.44 20 VAL B CA 1
ATOM 1459 C C . VAL B 1 20 ? 0.674 -6.004 2.078 1 91.44 20 VAL B C 1
ATOM 1461 O O . VAL B 1 20 ? 1.416 -6.176 3.049 1 91.44 20 VAL B O 1
ATOM 1464 N N . ILE B 1 21 ? -0.282 -6.836 1.836 1 94.62 21 ILE B N 1
ATOM 1465 C CA . ILE B 1 21 ? -0.592 -7.984 2.684 1 94.62 21 ILE B CA 1
ATOM 1466 C C . ILE B 1 21 ? 0.597 -8.938 2.713 1 94.62 21 ILE B C 1
ATOM 1468 O O . ILE B 1 21 ? 0.995 -9.414 3.779 1 94.62 21 ILE B O 1
ATOM 1472 N N . LEU B 1 22 ? 1.146 -9.211 1.57 1 97.25 22 LEU B N 1
ATOM 1473 C CA . LEU B 1 22 ? 2.297 -10.102 1.518 1 97.25 22 LEU B CA 1
ATOM 1474 C C . LEU B 1 22 ? 3.467 -9.531 2.311 1 97.25 22 LEU B C 1
ATOM 1476 O O . LEU B 1 22 ? 4.137 -10.266 3.049 1 97.25 22 LEU B O 1
ATOM 1480 N N . GLY B 1 23 ? 3.756 -8.297 2.076 1 94.31 23 GLY B N 1
ATOM 1481 C CA . GLY B 1 23 ? 4.801 -7.645 2.85 1 94.31 23 GLY B CA 1
ATOM 1482 C C . GLY B 1 23 ? 4.594 -7.762 4.348 1 94.31 23 GLY B C 1
ATOM 1483 O O . GLY B 1 23 ? 5.531 -8.062 5.086 1 94.31 23 GLY B O 1
ATOM 1484 N N . ARG B 1 24 ? 3.387 -7.5 4.801 1 91.31 24 ARG B N 1
ATOM 1485 C CA . ARG B 1 24 ? 3.061 -7.605 6.219 1 91.31 24 ARG B CA 1
ATOM 1486 C C . ARG B 1 24 ? 3.252 -9.031 6.723 1 91.31 24 ARG B C 1
ATOM 1488 O O . ARG B 1 24 ? 3.795 -9.242 7.809 1 91.31 24 ARG B O 1
ATOM 1495 N N . ALA B 1 25 ? 2.76 -9.984 5.945 1 95.12 25 ALA B N 1
ATOM 1496 C CA . ALA B 1 25 ? 2.938 -11.383 6.32 1 95.12 25 ALA B CA 1
ATOM 1497 C C . ALA B 1 25 ? 4.41 -11.703 6.574 1 95.12 25 ALA B C 1
ATOM 1499 O O . ALA B 1 25 ? 4.75 -12.32 7.586 1 95.12 25 ALA B O 1
ATOM 1500 N N . ALA B 1 26 ? 5.254 -11.281 5.68 1 95.44 26 ALA B N 1
ATOM 1501 C CA . ALA B 1 26 ? 6.68 -11.578 5.77 1 95.44 26 ALA B CA 1
ATOM 1502 C C . ALA B 1 26 ? 7.316 -10.859 6.957 1 95.44 26 ALA B C 1
ATOM 1504 O O . ALA B 1 26 ? 8.125 -11.453 7.684 1 95.44 26 ALA B O 1
ATOM 1505 N N . ALA B 1 27 ? 6.91 -9.672 7.16 1 91.62 27 ALA B N 1
ATOM 1506 C CA . ALA B 1 27 ? 7.574 -8.867 8.18 1 91.62 27 ALA B CA 1
ATOM 1507 C C . ALA B 1 27 ? 7.016 -9.172 9.57 1 91.62 27 ALA B C 1
ATOM 1509 O O . ALA B 1 27 ? 7.766 -9.531 10.484 1 91.62 27 ALA B O 1
ATOM 1510 N N . LEU B 1 28 ? 5.699 -9.047 9.75 1 88.38 28 LEU B N 1
ATOM 1511 C CA . LEU B 1 28 ? 5.059 -9.086 11.055 1 88.38 28 LEU B CA 1
ATOM 1512 C C . LEU B 1 28 ? 4.957 -10.516 11.578 1 88.38 28 LEU B C 1
ATOM 1514 O O . LEU B 1 28 ? 4.992 -10.742 12.789 1 88.38 28 LEU B O 1
ATOM 1518 N N . TYR B 1 29 ? 4.855 -11.461 10.664 1 91.38 29 TYR B N 1
ATOM 1519 C CA . TYR B 1 29 ? 4.609 -12.828 11.1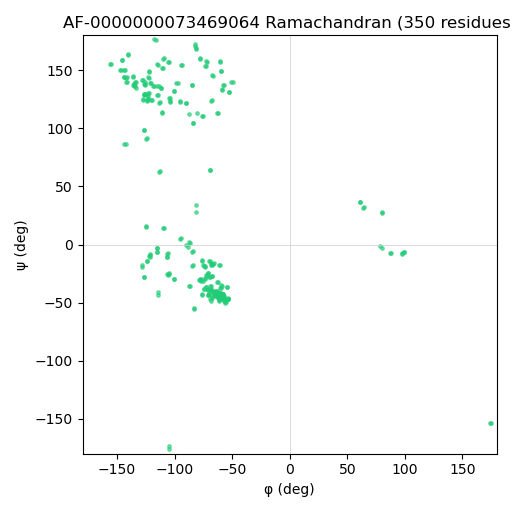02 1 91.38 29 TYR B CA 1
ATOM 1520 C C . TYR B 1 29 ? 5.711 -13.758 10.625 1 91.38 29 TYR B C 1
ATOM 1522 O O . TYR B 1 29 ? 5.75 -14.93 11 1 91.38 29 TYR B O 1
ATOM 1530 N N . GLY B 1 30 ? 6.629 -13.258 9.742 1 92.31 30 GLY B N 1
ATOM 1531 C CA . GLY B 1 30 ? 7.715 -14.07 9.211 1 92.31 30 GLY B CA 1
ATOM 1532 C C . GLY B 1 30 ? 9.086 -13.586 9.648 1 92.31 30 GLY B C 1
ATOM 1533 O O . GLY B 1 30 ? 10.102 -14.188 9.305 1 92.31 30 GLY B O 1
ATOM 1534 N N . SER B 1 31 ? 9.172 -12.477 10.391 1 91.75 31 SER B N 1
ATOM 1535 C CA . SER B 1 31 ? 10.406 -11.93 10.945 1 91.75 31 SER B CA 1
ATOM 1536 C C . SER B 1 31 ? 11.391 -11.555 9.844 1 91.75 31 SER B C 1
ATOM 1538 O O . SER B 1 31 ? 12.594 -11.781 9.977 1 91.75 31 SER B O 1
ATOM 1540 N N . LYS B 1 32 ? 10.867 -11.055 8.734 1 94.38 32 LYS B N 1
ATOM 1541 C CA . LYS B 1 32 ? 11.711 -10.648 7.613 1 94.38 32 LYS B CA 1
ATOM 1542 C C . LYS B 1 32 ? 11.734 -9.125 7.465 1 94.38 32 LYS B C 1
ATOM 1544 O O . LYS B 1 32 ? 10.93 -8.422 8.086 1 94.38 32 LYS B O 1
ATOM 1549 N N . HIS B 1 33 ? 12.766 -8.695 6.77 1 92.19 33 HIS B N 1
ATOM 1550 C CA . HIS B 1 33 ? 12.781 -7.312 6.316 1 92.19 33 HIS B CA 1
ATOM 1551 C C . HIS B 1 33 ? 12.031 -7.164 4.992 1 92.19 33 HIS B C 1
ATOM 1553 O O . HIS B 1 33 ? 12.18 -7.992 4.094 1 92.19 33 HIS B O 1
ATOM 1559 N N . VAL B 1 34 ? 11.242 -6.098 4.945 1 92.94 34 VAL B N 1
ATOM 1560 C CA . VAL B 1 34 ? 10.414 -5.938 3.756 1 92.94 34 VAL B CA 1
ATOM 1561 C C . VAL B 1 34 ? 10.461 -4.488 3.279 1 92.94 34 VAL B C 1
ATOM 1563 O O . VAL B 1 34 ? 10.453 -3.561 4.09 1 92.94 34 VAL B O 1
ATOM 1566 N N . VAL B 1 35 ? 10.57 -4.324 2.006 1 91.5 35 VAL B N 1
ATOM 1567 C CA . VAL B 1 35 ? 10.312 -3.045 1.351 1 91.5 35 VAL B CA 1
ATOM 1568 C C . VAL B 1 35 ? 9.25 -3.221 0.274 1 91.5 35 VAL B C 1
ATOM 1570 O O . VAL B 1 35 ? 9.359 -4.105 -0.579 1 91.5 35 VAL B O 1
ATOM 1573 N N . GLN B 1 36 ? 8.266 -2.484 0.385 1 92.69 36 GLN B N 1
ATOM 1574 C CA . GLN B 1 36 ? 7.203 -2.463 -0.617 1 92.69 36 GLN B CA 1
ATOM 1575 C C . GLN B 1 36 ? 7.188 -1.135 -1.369 1 92.69 36 GLN B C 1
ATOM 1577 O O . GLN B 1 36 ? 7.328 -0.07 -0.764 1 92.69 36 GLN B O 1
ATOM 1582 N N . THR B 1 37 ? 7.059 -1.259 -2.691 1 91.56 37 THR B N 1
ATOM 1583 C CA . THR B 1 37 ? 7.059 -0.065 -3.531 1 91.56 37 THR B CA 1
ATOM 1584 C C . THR B 1 37 ? 5.957 -0.145 -4.586 1 91.56 37 THR B C 1
ATOM 1586 O O . THR B 1 37 ? 5.625 -1.233 -5.059 1 91.56 37 THR B O 1
ATOM 1589 N N . GLN B 1 38 ? 5.406 0.963 -4.852 1 89.5 38 GLN B N 1
ATOM 1590 C CA . GLN B 1 38 ? 4.523 1.086 -6.004 1 89.5 38 GLN B CA 1
ATOM 1591 C C . GLN B 1 38 ? 4.672 2.451 -6.668 1 89.5 38 GLN B C 1
ATOM 1593 O O . GLN B 1 38 ? 4.992 3.439 -6.004 1 89.5 38 GLN B O 1
ATOM 1598 N N . SER B 1 39 ? 4.57 2.459 -7.941 1 86.44 39 SER B N 1
ATOM 1599 C CA . SER B 1 39 ? 4.68 3.682 -8.727 1 86.44 39 SER B CA 1
ATOM 1600 C C . SER B 1 39 ? 3.434 3.898 -9.586 1 86.44 39 SER B C 1
ATOM 1602 O O . SER B 1 39 ? 2.822 2.938 -10.055 1 86.44 39 SER B O 1
ATOM 1604 N N . TYR B 1 40 ? 3.135 5.191 -9.672 1 81.25 40 TYR B N 1
ATOM 1605 C CA . TYR B 1 40 ? 1.981 5.617 -10.453 1 81.25 40 TYR B CA 1
ATOM 1606 C C . TYR B 1 40 ? 2.33 6.812 -11.336 1 81.25 40 TYR B C 1
ATOM 1608 O O . TYR B 1 40 ? 3.062 7.707 -10.914 1 81.25 40 TYR B O 1
ATOM 1616 N N . GLY B 1 41 ? 1.897 6.746 -12.508 1 80.31 41 GLY B N 1
ATOM 1617 C CA . GLY B 1 41 ? 2.023 7.914 -13.367 1 80.31 41 GLY B CA 1
ATOM 1618 C C . GLY B 1 41 ? 0.686 8.469 -13.82 1 80.31 41 GLY B C 1
ATOM 1619 O O . GLY B 1 41 ? -0.366 7.93 -13.469 1 80.31 41 GLY B O 1
ATOM 1620 N N . PRO B 1 42 ? 0.671 9.578 -14.555 1 77.94 42 PRO B N 1
ATOM 1621 C CA . PRO B 1 42 ? -0.565 10.203 -15.039 1 77.94 42 PRO B CA 1
ATOM 1622 C C . PRO B 1 42 ? -1.366 9.281 -15.961 1 77.94 42 PRO B C 1
ATOM 1624 O O . PRO B 1 42 ? -2.57 9.477 -16.141 1 77.94 42 PRO B O 1
ATOM 1627 N N . GLU B 1 43 ? -0.685 8.266 -16.453 1 73.5 43 GLU B N 1
ATOM 1628 C CA . GLU B 1 43 ? -1.319 7.352 -17.391 1 73.5 43 GLU B CA 1
ATOM 1629 C C . GLU B 1 43 ? -1.994 6.191 -16.672 1 73.5 43 GLU B C 1
ATOM 1631 O O . GLU B 1 43 ? -2.629 5.344 -17.297 1 73.5 43 GLU B O 1
ATOM 1636 N N . ALA B 1 44 ? -1.869 6.227 -15.359 1 65.62 44 ALA B N 1
ATOM 1637 C CA . ALA B 1 44 ? -2.303 5.066 -14.586 1 65.62 44 ALA B CA 1
ATOM 1638 C C . ALA B 1 44 ? -3.826 4.988 -14.523 1 65.62 44 ALA B C 1
ATOM 1640 O O . ALA B 1 44 ? -4.387 3.939 -14.195 1 65.62 44 ALA B O 1
ATOM 1641 N N . ARG B 1 45 ? -4.469 6.125 -14.82 1 61.91 45 ARG B N 1
ATOM 1642 C CA . ARG B 1 45 ? -5.918 5.988 -14.773 1 61.91 45 ARG B CA 1
ATOM 1643 C C . ARG B 1 45 ? -6.41 4.988 -15.812 1 61.91 45 ARG B C 1
ATOM 1645 O O . ARG B 1 45 ? -6.227 5.199 -17.016 1 61.91 45 ARG B O 1
ATOM 1652 N N . GLY B 1 46 ? -6.926 3.912 -15.352 1 62.66 46 GLY B N 1
ATOM 1653 C CA . GLY B 1 46 ? -7.391 2.893 -16.281 1 62.66 46 GLY B CA 1
ATOM 1654 C C . GLY B 1 46 ? -6.266 2.051 -16.859 1 62.66 46 GLY B C 1
ATOM 1655 O O . GLY B 1 46 ? -6.508 1.154 -17.656 1 62.66 46 GLY B O 1
ATOM 1656 N N . GLY B 1 47 ? -5.07 2.422 -16.438 1 72.38 47 GLY B N 1
ATOM 1657 C CA . GLY B 1 47 ? -3.953 1.717 -17.047 1 72.38 47 GLY B CA 1
ATOM 1658 C C . GLY B 1 47 ? -3.326 0.684 -16.125 1 72.38 47 GLY B C 1
ATOM 1659 O O . GLY B 1 47 ? -3.889 0.353 -15.078 1 72.38 47 GLY B O 1
ATOM 1660 N N . ALA B 1 48 ? -2.242 0.094 -16.641 1 79.19 48 ALA B N 1
ATOM 1661 C CA . ALA B 1 48 ? -1.504 -0.934 -15.906 1 79.19 48 ALA B CA 1
ATOM 1662 C C . ALA B 1 48 ? -0.821 -0.347 -14.68 1 79.19 48 ALA B C 1
ATOM 1664 O O . ALA B 1 48 ? -0.213 0.724 -14.75 1 79.19 48 ALA B O 1
ATOM 1665 N N . SER B 1 49 ? -1.075 -0.879 -13.516 1 83.12 49 SER B N 1
ATOM 1666 C CA . SER B 1 49 ? -0.4 -0.557 -12.266 1 83.12 49 SER B CA 1
ATOM 1667 C C . SER B 1 49 ? 0.46 -1.721 -11.789 1 83.12 49 SER B C 1
ATOM 1669 O O . SER B 1 49 ? 0.216 -2.873 -12.148 1 83.12 49 SER B O 1
ATOM 1671 N N . ALA B 1 50 ? 1.521 -1.339 -11.055 1 90.31 50 ALA B N 1
ATOM 1672 C CA . ALA B 1 50 ? 2.398 -2.383 -10.531 1 90.31 50 ALA B CA 1
ATOM 1673 C C . ALA B 1 50 ? 2.885 -2.039 -9.125 1 90.31 50 ALA B C 1
ATOM 1675 O O . ALA B 1 50 ? 3.07 -0.866 -8.797 1 90.31 50 ALA B O 1
ATOM 1676 N N . SER B 1 51 ? 3.012 -3.029 -8.297 1 92.81 51 SER B N 1
ATOM 1677 C CA . SER B 1 51 ? 3.592 -2.953 -6.961 1 92.81 51 SER B CA 1
ATOM 1678 C C . SER B 1 51 ? 4.574 -4.094 -6.719 1 92.81 51 SER B C 1
ATOM 1680 O O . SER B 1 51 ? 4.34 -5.227 -7.152 1 92.81 51 SER B O 1
ATOM 1682 N N . ALA B 1 52 ? 5.664 -3.785 -6.066 1 94.5 52 ALA B N 1
ATOM 1683 C CA . ALA B 1 52 ? 6.691 -4.789 -5.797 1 94.5 52 ALA B CA 1
ATOM 1684 C C . ALA B 1 52 ? 6.945 -4.926 -4.301 1 94.5 52 ALA B C 1
ATOM 1686 O O . ALA B 1 52 ? 6.793 -3.961 -3.547 1 94.5 52 ALA B O 1
ATOM 1687 N N . VAL B 1 53 ? 7.293 -6.098 -3.918 1 95.31 53 VAL B N 1
ATOM 1688 C CA . VAL B 1 53 ? 7.68 -6.398 -2.545 1 95.31 53 VAL B CA 1
ATOM 1689 C C . VAL B 1 53 ? 9.039 -7.102 -2.533 1 95.31 53 VAL B C 1
ATOM 1691 O O . VAL B 1 53 ? 9.227 -8.109 -3.217 1 95.31 53 VAL B O 1
ATOM 1694 N N . ILE B 1 54 ? 9.938 -6.535 -1.802 1 95.12 54 ILE B N 1
ATOM 1695 C CA . ILE B 1 54 ? 11.211 -7.195 -1.545 1 95.12 54 ILE B CA 1
ATOM 1696 C C . ILE B 1 54 ? 11.227 -7.762 -0.127 1 95.12 54 ILE B C 1
ATOM 1698 O O . ILE B 1 54 ? 10.969 -7.039 0.839 1 95.12 54 ILE B O 1
ATOM 1702 N N . ILE B 1 55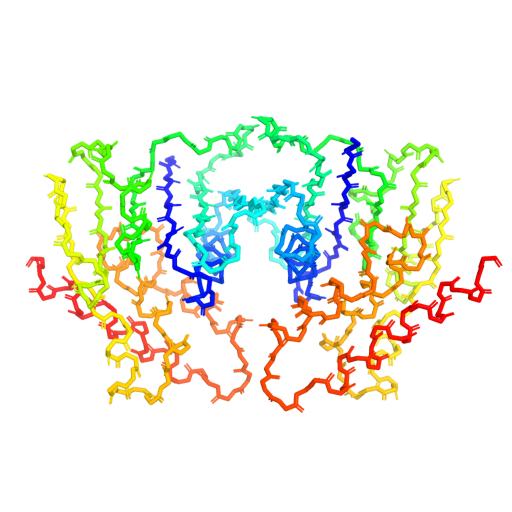 ? 11.445 -9.008 -0.046 1 95 55 ILE B N 1
ATOM 1703 C CA . ILE B 1 55 ? 11.531 -9.711 1.231 1 95 55 ILE B CA 1
ATOM 1704 C C . ILE B 1 55 ? 12.953 -10.234 1.437 1 95 55 ILE B C 1
ATOM 1706 O O . ILE B 1 55 ? 13.516 -10.883 0.55 1 95 55 ILE B O 1
ATOM 1710 N N . SER B 1 56 ? 13.484 -9.93 2.547 1 94.5 56 SER B N 1
ATOM 1711 C CA . SER B 1 56 ? 14.883 -10.297 2.779 1 94.5 56 SER B CA 1
ATOM 1712 C C . SER B 1 56 ? 15.109 -10.711 4.23 1 94.5 56 SER B C 1
ATOM 1714 O O . SER B 1 56 ? 14.398 -10.25 5.129 1 94.5 56 SER B O 1
ATOM 1716 N N . ASP B 1 57 ? 16.094 -11.625 4.441 1 94.25 57 ASP B N 1
ATOM 1717 C CA . ASP B 1 57 ? 16.531 -11.977 5.789 1 94.25 57 ASP B CA 1
ATOM 1718 C C . ASP B 1 57 ? 17.312 -10.82 6.426 1 94.25 57 ASP B C 1
ATOM 1720 O O . ASP B 1 57 ? 17.328 -10.688 7.652 1 94.25 57 ASP B O 1
ATOM 1724 N N . ASP B 1 58 ? 17.906 -9.945 5.582 1 91.69 58 ASP B N 1
ATOM 1725 C CA . ASP B 1 58 ? 18.734 -8.828 6.031 1 91.69 58 ASP B CA 1
ATOM 1726 C C . ASP B 1 58 ? 18.094 -7.492 5.672 1 91.69 58 ASP B C 1
ATOM 1728 O O . ASP B 1 58 ? 17.266 -7.422 4.77 1 91.69 58 ASP B O 1
ATOM 1732 N N . PRO B 1 59 ? 18.453 -6.453 6.43 1 87.56 59 PRO B N 1
ATOM 1733 C CA . PRO B 1 59 ? 17.922 -5.133 6.082 1 87.56 59 PRO B CA 1
ATOM 1734 C C . PRO B 1 59 ? 18.125 -4.789 4.609 1 87.56 59 PRO B C 1
ATOM 1736 O O . PRO B 1 59 ? 19.156 -5.129 4.023 1 87.56 59 PRO B O 1
ATOM 1739 N N . ILE B 1 60 ? 17.125 -4.18 4.051 1 84.44 60 ILE B N 1
ATOM 1740 C CA . ILE B 1 60 ? 17.156 -3.805 2.643 1 84.44 60 ILE B CA 1
ATOM 1741 C C . ILE B 1 60 ? 17.609 -2.357 2.506 1 84.44 60 ILE B C 1
ATOM 1743 O O . ILE B 1 60 ? 16.953 -1.437 2.979 1 84.44 60 ILE B O 1
ATOM 1747 N N . TYR B 1 61 ? 18.672 -2.057 1.78 1 73 61 TYR B N 1
ATOM 1748 C CA . TYR B 1 61 ? 19.25 -0.718 1.702 1 73 61 TYR B CA 1
ATOM 1749 C C . TYR B 1 61 ? 18.922 -0.065 0.363 1 73 61 TYR B C 1
ATOM 1751 O O . TYR B 1 61 ? 18.922 1.163 0.25 1 73 61 TYR B O 1
ATOM 1759 N N . TYR B 1 62 ? 18.688 -0.929 -0.67 1 66.94 62 TYR B N 1
ATOM 1760 C CA . TYR B 1 62 ? 18.391 -0.415 -2.004 1 66.94 62 TYR B CA 1
ATOM 1761 C C . TYR B 1 62 ? 17.109 -1.014 -2.553 1 66.94 62 TYR B C 1
ATOM 1763 O O . TYR B 1 62 ? 17.125 -2.062 -3.199 1 66.94 62 TYR B O 1
ATOM 1771 N N . PRO B 1 63 ? 16.062 -0.243 -2.422 1 67.56 63 PRO B N 1
ATOM 1772 C CA . PRO B 1 63 ? 14.75 -0.803 -2.73 1 67.56 63 PRO B CA 1
ATOM 1773 C C . PRO B 1 63 ? 14.438 -0.803 -4.227 1 67.56 63 PRO B C 1
ATOM 1775 O O . PRO B 1 63 ? 13.281 -0.664 -4.621 1 67.56 63 PRO B O 1
ATOM 1778 N N . LYS B 1 64 ? 15.523 -0.88 -5.074 1 65.94 64 LYS B N 1
ATOM 1779 C CA . LYS B 1 64 ? 15.219 -0.915 -6.5 1 65.94 64 LYS B CA 1
ATOM 1780 C C . LYS B 1 64 ? 14.82 -2.32 -6.941 1 65.94 64 LYS B C 1
ATOM 1782 O O . LYS B 1 64 ? 15.562 -3.277 -6.727 1 65.94 64 LYS B O 1
ATOM 1787 N N . VAL B 1 65 ? 13.508 -2.373 -7.316 1 65.81 65 VAL B N 1
ATOM 1788 C CA . VAL B 1 65 ? 13.039 -3.629 -7.891 1 65.81 65 VAL B CA 1
ATOM 1789 C C . VAL B 1 65 ? 13.555 -3.771 -9.32 1 65.81 65 VAL B C 1
ATOM 1791 O O . VAL B 1 65 ? 13.266 -2.932 -10.172 1 65.81 65 VAL B O 1
ATOM 1794 N N . THR B 1 66 ? 14.422 -4.629 -9.633 1 70.56 66 THR B N 1
ATOM 1795 C CA . THR B 1 66 ? 15 -4.715 -10.969 1 70.56 66 THR B CA 1
ATOM 1796 C C . THR B 1 66 ? 14.609 -6.027 -11.641 1 70.56 66 THR B C 1
ATOM 1798 O O . THR B 1 66 ? 14.133 -6.031 -12.781 1 70.56 66 THR B O 1
ATOM 1801 N N . ASP B 1 67 ? 14.641 -7.152 -10.984 1 86.25 67 ASP B N 1
ATOM 1802 C CA . ASP B 1 67 ? 14.445 -8.477 -11.57 1 86.25 67 ASP B CA 1
ATOM 1803 C C . ASP B 1 67 ? 13.664 -9.383 -10.625 1 86.25 67 ASP B C 1
ATOM 1805 O O . ASP B 1 67 ? 14.25 -10.242 -9.953 1 86.25 67 ASP B O 1
ATOM 1809 N N . PRO B 1 68 ? 12.305 -9.367 -10.656 1 94.38 68 PRO B N 1
ATOM 1810 C CA . PRO B 1 68 ? 11.492 -10.109 -9.695 1 94.38 68 PRO B CA 1
ATOM 1811 C C . PRO B 1 68 ? 11.625 -11.625 -9.852 1 94.38 68 PRO B C 1
ATOM 1813 O O . PRO B 1 68 ? 11.828 -12.117 -10.961 1 94.38 68 PRO B O 1
ATOM 1816 N N . ASP B 1 69 ? 11.57 -12.383 -8.75 1 96.56 69 ASP B N 1
ATOM 1817 C CA . ASP B 1 69 ? 11.539 -13.844 -8.727 1 96.56 69 ASP B CA 1
ATOM 1818 C C . ASP B 1 69 ? 10.141 -14.367 -9.055 1 96.56 69 ASP B C 1
ATOM 1820 O O . ASP B 1 69 ? 10 -15.477 -9.57 1 96.56 69 ASP B O 1
ATOM 1824 N N . VAL B 1 70 ? 9.219 -13.602 -8.695 1 97.88 70 VAL B N 1
ATOM 1825 C CA . VAL B 1 70 ? 7.824 -14.031 -8.812 1 97.88 70 VAL B CA 1
ATOM 1826 C C . VAL B 1 70 ? 6.984 -12.898 -9.398 1 97.88 70 VAL B C 1
ATOM 1828 O O . VAL B 1 70 ? 7.16 -11.734 -9.031 1 97.88 70 VAL B O 1
ATOM 1831 N N . TYR B 1 71 ? 6.109 -13.227 -10.289 1 97.88 71 TYR B N 1
ATOM 1832 C CA . TYR B 1 71 ? 5.168 -12.289 -10.891 1 97.88 71 TYR B CA 1
ATOM 1833 C C . TYR B 1 71 ? 3.729 -12.75 -10.688 1 97.88 71 TYR B C 1
ATOM 1835 O O . TYR B 1 71 ? 3.41 -13.922 -10.906 1 97.88 71 TYR B O 1
ATOM 1843 N N . ALA B 1 72 ? 2.959 -11.867 -10.227 1 98.31 72 ALA B N 1
ATOM 1844 C CA . ALA B 1 72 ? 1.508 -12.016 -10.305 1 98.31 72 ALA B CA 1
ATOM 1845 C C . ALA B 1 72 ? 0.9 -11.008 -11.273 1 98.31 72 ALA B C 1
ATOM 1847 O O . ALA B 1 72 ? 0.922 -9.797 -11.016 1 98.31 72 ALA B O 1
ATOM 1848 N N . ILE B 1 73 ? 0.356 -11.477 -12.359 1 97.88 73 ILE B N 1
ATOM 1849 C CA . ILE B 1 73 ? -0.091 -10.586 -13.422 1 97.88 73 ILE B CA 1
ATOM 1850 C C . ILE B 1 73 ? -1.57 -10.828 -13.711 1 97.88 73 ILE B C 1
ATOM 1852 O O . ILE B 1 73 ? -1.967 -11.945 -14.047 1 97.88 73 ILE B O 1
ATOM 1856 N N . MET B 1 74 ? -2.318 -9.695 -13.688 1 97.44 74 MET B N 1
ATOM 1857 C CA . MET B 1 74 ? -3.768 -9.859 -13.727 1 97.44 74 MET B CA 1
ATOM 1858 C C . MET B 1 74 ? -4.375 -9.078 -14.883 1 97.44 74 MET B C 1
ATOM 1860 O O . MET B 1 74 ? -5.574 -8.789 -14.883 1 97.44 74 MET B O 1
ATOM 1864 N N . SER B 1 75 ? -3.6 -8.617 -15.883 1 96.25 75 SER B N 1
ATOM 1865 C CA . SER B 1 75 ? -4.094 -8.039 -17.125 1 96.25 75 SER B CA 1
ATOM 1866 C C . SER B 1 75 ? -3.061 -8.172 -18.25 1 96.25 75 SER B C 1
ATOM 1868 O O . SER B 1 75 ? -1.857 -8.234 -17.984 1 96.25 75 SER B O 1
ATOM 1870 N N . GLN B 1 76 ? -3.572 -8.164 -19.438 1 97.06 76 GLN B N 1
ATOM 1871 C CA . GLN B 1 76 ? -2.676 -8.273 -20.578 1 97.06 76 GLN B CA 1
ATOM 1872 C C . GLN B 1 76 ? -1.772 -7.047 -20.688 1 97.06 76 GLN B C 1
ATOM 1874 O O . GLN B 1 76 ? -0.592 -7.168 -21.016 1 97.06 76 GLN B O 1
ATOM 1879 N N . GLU B 1 77 ? -2.352 -5.93 -20.438 1 93.5 77 GLU B N 1
ATOM 1880 C CA . GLU B 1 77 ? -1.558 -4.703 -20.469 1 93.5 77 GLU B CA 1
ATOM 1881 C C . GLU B 1 77 ? -0.405 -4.773 -19.469 1 93.5 77 GLU B C 1
ATOM 1883 O O . GLU B 1 77 ? 0.722 -4.387 -19.781 1 93.5 77 GLU B O 1
ATOM 1888 N N . ALA B 1 78 ? -0.676 -5.25 -18.344 1 93.69 78 ALA B N 1
ATOM 1889 C CA . ALA B 1 78 ? 0.357 -5.398 -17.328 1 93.69 78 ALA B CA 1
ATOM 1890 C C . ALA B 1 78 ? 1.41 -6.414 -17.75 1 93.69 78 ALA B C 1
ATOM 1892 O O . ALA B 1 78 ? 2.605 -6.215 -17.531 1 93.69 78 ALA B O 1
ATOM 1893 N N . TYR B 1 79 ? 0.944 -7.523 -18.359 1 96.38 79 TYR B N 1
ATOM 1894 C CA . TYR B 1 79 ? 1.886 -8.508 -18.891 1 96.38 79 TYR B CA 1
ATOM 1895 C C . TYR B 1 79 ? 2.848 -7.875 -19.875 1 96.38 79 TYR B C 1
ATOM 1897 O O . TYR B 1 79 ? 4.062 -8.055 -19.781 1 96.38 79 TYR B O 1
ATOM 1905 N N . ASN B 1 80 ? 2.268 -7.145 -20.812 1 95.19 80 ASN B N 1
ATOM 1906 C CA . ASN B 1 80 ? 3.072 -6.512 -21.844 1 95.19 80 ASN B CA 1
ATOM 1907 C C . ASN B 1 80 ? 4.109 -5.566 -21.25 1 95.19 80 ASN B C 1
ATOM 1909 O O . ASN B 1 80 ? 5.242 -5.496 -21.734 1 95.19 80 ASN B O 1
ATOM 1913 N N . LYS B 1 81 ? 3.758 -4.953 -20.25 1 90.5 81 LYS B N 1
ATOM 1914 C CA . LYS B 1 81 ? 4.609 -3.914 -19.672 1 90.5 81 LYS B CA 1
ATOM 1915 C C . LYS B 1 81 ? 5.625 -4.508 -18.703 1 90.5 81 LYS B C 1
ATOM 1917 O O . LYS B 1 81 ? 6.77 -4.055 -18.641 1 90.5 81 LYS B O 1
ATOM 1922 N N . TYR B 1 82 ? 5.195 -5.566 -17.969 1 91.56 82 TYR B N 1
ATOM 1923 C CA . TYR B 1 82 ? 6.027 -5.961 -16.828 1 91.56 82 TYR B CA 1
ATOM 1924 C C . TYR B 1 82 ? 6.43 -7.426 -16.938 1 91.56 82 TYR B C 1
ATOM 1926 O O . TYR B 1 82 ? 7.316 -7.887 -16.203 1 91.56 82 TYR B O 1
ATOM 1934 N N . GLY B 1 83 ? 5.781 -8.148 -17.797 1 93.56 83 GLY B N 1
ATOM 1935 C CA . GLY B 1 83 ? 5.973 -9.586 -17.781 1 93.56 83 GLY B CA 1
ATOM 1936 C C . GLY B 1 83 ? 6.613 -10.109 -19.047 1 93.56 83 GLY B C 1
ATOM 1937 O O . GLY B 1 83 ? 6.945 -11.297 -19.141 1 93.56 83 GLY B O 1
ATOM 1938 N N . SER B 1 84 ? 6.801 -9.273 -20.062 1 92.31 84 SER B N 1
ATOM 1939 C CA . SER B 1 84 ? 7.246 -9.742 -21.375 1 92.31 84 SER B CA 1
ATOM 1940 C C . SER B 1 84 ? 8.734 -10.078 -21.359 1 92.31 84 SER B C 1
ATOM 1942 O O . SER B 1 84 ? 9.188 -10.922 -22.141 1 92.31 84 SER B O 1
ATOM 1944 N N . ASN B 1 85 ? 9.625 -9.453 -20.594 1 89.06 85 ASN B N 1
ATOM 1945 C CA . ASN B 1 85 ? 11.07 -9.695 -20.547 1 89.06 85 ASN B CA 1
ATOM 1946 C C . ASN B 1 85 ? 11.484 -10.266 -19.188 1 89.06 85 ASN B C 1
ATOM 1948 O O . ASN B 1 85 ? 12.344 -9.703 -18.516 1 89.06 85 ASN B O 1
ATOM 1952 N N . VAL B 1 86 ? 10.898 -11.453 -18.969 1 91.94 86 VAL B N 1
ATOM 1953 C CA . VAL B 1 86 ? 11.117 -12.07 -17.672 1 91.94 86 VAL B CA 1
ATOM 1954 C C . VAL B 1 86 ? 12.25 -13.086 -17.766 1 91.94 86 VAL B C 1
ATOM 1956 O O . VAL B 1 86 ? 12.391 -13.773 -18.781 1 91.94 86 VAL B O 1
ATOM 1959 N N . ARG B 1 87 ? 13.055 -13.07 -16.766 1 92.62 87 ARG B N 1
ATOM 1960 C CA . ARG B 1 87 ? 14.117 -14.078 -16.719 1 92.62 87 ARG B CA 1
ATOM 1961 C C . ARG B 1 87 ? 13.531 -15.484 -16.688 1 92.62 87 ARG B C 1
ATOM 1963 O O . ARG B 1 87 ? 12.477 -15.711 -16.109 1 92.62 87 ARG B O 1
ATOM 1970 N N . GLU B 1 88 ? 14.281 -16.453 -17.094 1 92.94 88 GLU B N 1
ATOM 1971 C CA . GLU B 1 88 ? 13.812 -17.828 -17.312 1 92.94 88 GLU B CA 1
ATOM 1972 C C . GLU B 1 88 ? 13.539 -18.531 -15.984 1 92.94 88 GLU B C 1
ATOM 1974 O O . GLU B 1 88 ? 12.695 -19.422 -15.914 1 92.94 88 GLU B O 1
ATOM 1979 N N . ASP B 1 89 ? 14.211 -18.094 -14.938 1 95.69 89 ASP B N 1
ATOM 1980 C CA . ASP B 1 89 ? 14.086 -18.828 -13.688 1 95.69 89 ASP B CA 1
ATOM 1981 C C . ASP B 1 89 ? 13.016 -18.219 -12.789 1 95.69 89 ASP B C 1
ATOM 1983 O O . ASP B 1 89 ? 12.828 -18.641 -11.648 1 95.69 89 ASP B O 1
ATOM 1987 N N . ALA B 1 90 ? 12.289 -17.219 -13.25 1 97.12 90 ALA B N 1
ATOM 1988 C CA . ALA B 1 90 ? 11.188 -16.625 -12.5 1 97.12 90 ALA B CA 1
ATOM 1989 C C . ALA B 1 90 ? 9.945 -17.5 -12.562 1 97.12 90 ALA B C 1
ATOM 1991 O O . ALA B 1 90 ? 9.875 -18.438 -13.352 1 97.12 90 ALA B O 1
ATOM 1992 N N . VAL B 1 91 ? 9.094 -17.281 -11.648 1 98.19 91 VAL B N 1
ATOM 1993 C CA . VAL B 1 91 ? 7.793 -17.938 -11.641 1 98.19 91 VAL B CA 1
ATOM 1994 C C . VAL B 1 91 ? 6.691 -16.891 -11.828 1 98.19 91 VAL B C 1
ATOM 1996 O O . VAL B 1 91 ? 6.734 -15.828 -11.211 1 98.19 91 VAL B O 1
ATOM 1999 N N . MET B 1 92 ? 5.715 -17.219 -12.68 1 98.38 92 MET B N 1
ATOM 2000 C CA . MET B 1 92 ? 4.648 -16.25 -12.961 1 98.38 92 MET B CA 1
ATOM 2001 C C . MET B 1 92 ? 3.277 -16.875 -12.695 1 98.38 92 MET B C 1
ATOM 2003 O O . MET B 1 92 ? 3.031 -18.016 -13.062 1 98.38 92 MET B O 1
ATOM 2007 N N . LEU B 1 93 ? 2.508 -16.172 -11.953 1 98.81 93 LEU B N 1
ATOM 2008 C CA . LEU B 1 93 ? 1.095 -16.516 -11.82 1 98.81 93 LEU B CA 1
ATOM 2009 C C . LEU B 1 93 ? 0.228 -15.555 -12.625 1 98.81 93 LEU B C 1
ATOM 2011 O O . LEU B 1 93 ? 0.316 -14.336 -12.445 1 98.81 93 LEU B O 1
ATOM 2015 N N . LEU B 1 94 ? -0.61 -16.094 -13.492 1 98.69 94 LEU B N 1
ATOM 2016 C CA . LEU B 1 94 ? -1.403 -15.289 -14.422 1 98.69 94 LEU B CA 1
ATOM 2017 C C . LEU B 1 94 ? -2.895 -15.539 -14.211 1 98.69 94 LEU B C 1
ATOM 2019 O O . LEU B 1 94 ? -3.314 -16.672 -13.977 1 98.69 94 LEU B O 1
ATOM 2023 N N . ASP B 1 95 ? -3.6 -14.445 -14.281 1 98.69 95 ASP B N 1
ATOM 2024 C CA . ASP B 1 95 ? -5.043 -14.602 -14.422 1 98.69 95 ASP B CA 1
ATOM 2025 C C . ASP B 1 95 ? -5.426 -14.805 -15.891 1 98.69 95 ASP B C 1
ATOM 2027 O O . ASP B 1 95 ? -5.422 -13.852 -16.672 1 98.69 95 ASP B O 1
ATOM 2031 N N . PRO B 1 96 ? -5.738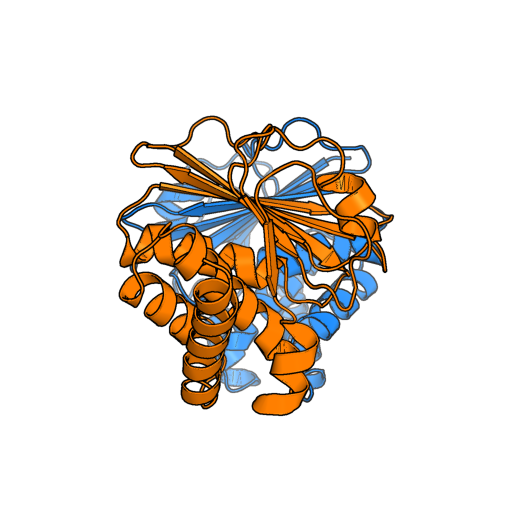 -16 -16.234 1 98.31 96 PRO B N 1
ATOM 2032 C CA . PRO B 1 96 ? -5.949 -16.297 -17.656 1 98.31 96 PRO B CA 1
ATOM 2033 C C . PRO B 1 96 ? -7.195 -15.617 -18.219 1 98.31 96 PRO B C 1
ATOM 2035 O O . PRO B 1 96 ? -7.371 -15.547 -19.438 1 98.31 96 PRO B O 1
ATOM 2038 N N . GLY B 1 97 ? -8.086 -15.164 -17.391 1 97.5 97 GLY B N 1
ATOM 2039 C CA . GLY B 1 97 ? -9.242 -14.414 -17.875 1 97.5 97 GLY B CA 1
ATOM 2040 C C . GLY B 1 97 ? -8.875 -13.062 -18.453 1 97.5 97 GLY B C 1
ATOM 2041 O O . GLY B 1 97 ? -9.641 -12.492 -19.234 1 97.5 97 GLY B O 1
ATOM 2042 N N . TYR B 1 98 ? -7.676 -12.578 -18.141 1 97.44 98 TYR B N 1
ATOM 2043 C CA . TYR B 1 98 ? -7.305 -11.227 -18.547 1 97.44 98 TYR B CA 1
ATOM 2044 C C . TYR B 1 98 ? -5.961 -11.234 -19.266 1 97.44 98 TYR B C 1
ATOM 2046 O O . TYR B 1 98 ? -5.598 -10.25 -19.922 1 97.44 98 TYR B O 1
ATOM 2054 N N . VAL B 1 99 ? -5.242 -12.258 -19.109 1 98.19 99 VAL B N 1
ATOM 2055 C CA . VAL B 1 99 ? -3.922 -12.352 -19.719 1 98.19 99 VAL B CA 1
ATOM 2056 C C . VAL B 1 99 ? -3.924 -13.453 -20.781 1 98.19 99 VAL B C 1
ATOM 2058 O O . VAL B 1 99 ? -4.121 -14.625 -20.469 1 98.19 99 VAL B O 1
ATOM 2061 N N . THR B 1 100 ? -3.602 -13.078 -21.953 1 98.06 100 THR B N 1
ATOM 2062 C CA . THR B 1 100 ? -3.621 -14.039 -23.047 1 98.06 100 THR B CA 1
ATOM 2063 C C . THR B 1 100 ? -2.213 -14.539 -23.359 1 98.06 100 THR B C 1
ATOM 2065 O O . THR B 1 100 ? -2.035 -15.664 -23.828 1 98.06 100 THR B O 1
ATOM 2068 N N . SER B 1 101 ? -1.227 -13.766 -23.141 1 97.81 101 SER B N 1
ATOM 2069 C CA . SER B 1 101 ? 0.158 -14.156 -23.406 1 97.81 101 SER B CA 1
ATOM 2070 C C . SER B 1 101 ? 0.654 -15.156 -22.359 1 97.81 101 SER B C 1
ATOM 2072 O O . SER B 1 101 ? 0.129 -15.211 -21.25 1 97.81 101 SER B O 1
ATOM 2074 N N . ARG B 1 102 ? 1.573 -15.906 -22.766 1 96.88 102 ARG B N 1
ATOM 2075 C CA . ARG B 1 102 ? 2.223 -16.844 -21.859 1 96.88 102 ARG B CA 1
ATOM 2076 C C . ARG B 1 102 ? 3.736 -16.656 -21.859 1 96.88 102 ARG B C 1
ATOM 2078 O O . ARG B 1 102 ? 4.336 -16.422 -22.906 1 96.88 102 ARG B O 1
ATOM 2085 N N . PRO B 1 103 ? 4.246 -16.719 -20.688 1 96.31 103 PRO B N 1
ATOM 2086 C CA . PRO B 1 103 ? 5.688 -16.484 -20.562 1 96.31 103 PRO B CA 1
ATOM 2087 C C . PRO B 1 103 ? 6.516 -17.734 -20.891 1 96.31 103 PRO B C 1
ATOM 2089 O O . PRO B 1 103 ? 5.965 -18.828 -21.031 1 96.31 103 PRO B O 1
ATOM 2092 N N . SER B 1 104 ? 7.836 -17.516 -21.031 1 94.75 104 SER B N 1
ATOM 2093 C CA . SER B 1 104 ? 8.758 -18.641 -21.25 1 94.75 104 SER B CA 1
ATOM 2094 C C . SER B 1 104 ? 9.164 -19.281 -19.922 1 94.75 104 SER B C 1
ATOM 2096 O O . SER B 1 104 ? 9.617 -20.422 -19.891 1 94.75 104 SER B O 1
ATOM 2098 N N . CYS B 1 105 ? 8.961 -18.562 -18.875 1 97 105 CYS B N 1
ATOM 2099 C CA . CYS B 1 105 ? 9.305 -19.094 -17.562 1 97 105 CYS B CA 1
ATOM 2100 C C . CYS B 1 105 ? 8.195 -19.984 -17.031 1 97 105 CYS B C 1
ATOM 2102 O O . CYS B 1 105 ? 7.152 -20.141 -17.672 1 97 105 CYS B O 1
ATOM 2104 N N . ARG B 1 106 ? 8.484 -20.641 -15.961 1 97.75 106 ARG B N 1
ATOM 2105 C CA . ARG B 1 106 ? 7.449 -21.438 -15.297 1 97.75 106 ARG B CA 1
ATOM 2106 C C . ARG B 1 106 ? 6.266 -20.547 -14.898 1 97.75 106 ARG B C 1
ATOM 2108 O O . ARG B 1 106 ? 6.449 -19.453 -14.367 1 97.75 106 ARG B O 1
ATOM 2115 N N . PHE B 1 107 ? 5.074 -21.031 -15.203 1 98.62 107 PHE B N 1
ATOM 2116 C CA . PHE B 1 107 ? 3.93 -20.203 -14.859 1 98.62 107 PHE B CA 1
ATOM 2117 C C . PHE B 1 107 ? 2.738 -21.062 -14.445 1 98.62 107 PHE B C 1
ATOM 2119 O O . PHE B 1 107 ? 2.709 -22.266 -14.719 1 98.62 107 PHE B O 1
ATOM 2126 N N . PHE B 1 108 ? 1.841 -20.453 -13.734 1 98.88 108 PHE B N 1
ATOM 2127 C CA . PHE B 1 108 ? 0.574 -21.031 -13.297 1 98.88 108 PHE B CA 1
ATOM 2128 C C . PHE B 1 108 ? -0.595 -20.141 -13.711 1 98.88 108 PHE B C 1
ATOM 2130 O O . PHE B 1 108 ? -0.501 -18.922 -13.656 1 98.88 108 PHE B O 1
ATOM 2137 N N . GLU B 1 109 ? -1.578 -20.781 -14.141 1 98.88 109 GLU B N 1
ATOM 2138 C CA . GLU B 1 109 ? -2.822 -20.047 -14.383 1 98.88 109 GLU B CA 1
ATOM 2139 C C . GLU B 1 109 ? -3.703 -20.031 -13.141 1 98.88 109 GLU B C 1
ATOM 2141 O O . GLU B 1 109 ? -4.09 -21.094 -12.633 1 98.88 109 GLU B O 1
ATOM 2146 N N . VAL B 1 110 ? -4.012 -18.875 -12.68 1 98.88 110 VAL B N 1
ATOM 2147 C CA . VAL B 1 110 ? -4.871 -18.672 -11.516 1 98.88 110 VAL B CA 1
ATOM 2148 C C . VAL B 1 110 ? -6.051 -17.781 -11.898 1 98.88 110 VAL B C 1
ATOM 2150 O O . VAL B 1 110 ? -5.977 -16.562 -11.781 1 98.88 110 VAL B O 1
ATOM 2153 N N . PRO B 1 111 ? -7.117 -18.406 -12.297 1 98.81 111 PRO B N 1
ATOM 2154 C CA . PRO B 1 111 ? -8.289 -17.594 -12.633 1 98.81 111 PRO B CA 1
ATOM 2155 C C . PRO B 1 111 ? -8.93 -16.938 -11.406 1 98.81 111 PRO B C 1
ATOM 2157 O O . PRO B 1 111 ? -10.094 -17.203 -11.102 1 98.81 111 PRO B O 1
ATOM 2160 N N . ALA B 1 112 ? -8.164 -16.078 -10.797 1 98.62 112 ALA B N 1
ATOM 2161 C CA . ALA B 1 112 ? -8.492 -15.5 -9.5 1 98.62 112 ALA B CA 1
ATOM 2162 C C . ALA B 1 112 ? -9.805 -14.727 -9.562 1 98.62 112 ALA B C 1
ATOM 2164 O O . ALA B 1 112 ? -10.672 -14.891 -8.695 1 98.62 112 ALA B O 1
ATOM 2165 N N . THR B 1 113 ? -9.977 -13.938 -10.586 1 98 113 THR B N 1
ATOM 2166 C CA . THR B 1 113 ? -11.156 -13.094 -10.703 1 98 113 THR B CA 1
ATOM 2167 C C . THR B 1 113 ? -12.406 -13.938 -10.93 1 98 113 THR B C 1
ATOM 2169 O O . THR B 1 113 ? -13.422 -13.75 -10.258 1 98 113 THR B O 1
ATOM 2172 N N . ALA B 1 114 ? -12.328 -14.844 -11.844 1 98.31 114 ALA B N 1
ATOM 2173 C CA . ALA B 1 114 ? -13.461 -15.711 -12.148 1 98.31 114 ALA B CA 1
ATOM 2174 C C . ALA B 1 114 ? -13.852 -16.547 -10.938 1 98.31 114 ALA B C 1
ATOM 2176 O O . ALA B 1 114 ? -15.039 -16.672 -10.617 1 98.31 114 ALA B O 1
ATOM 2177 N N . GLU B 1 115 ? -12.875 -17.125 -10.227 1 98.62 115 GLU B N 1
ATOM 2178 C CA . GLU B 1 115 ? -13.141 -17.984 -9.07 1 98.62 115 GLU B CA 1
ATOM 2179 C C . GLU B 1 115 ? -13.695 -17.172 -7.902 1 98.62 115 GLU B C 1
ATOM 2181 O O . GLU B 1 115 ? -14.547 -17.656 -7.156 1 98.62 115 GLU B O 1
ATOM 2186 N N . ALA B 1 116 ? -13.133 -15.945 -7.746 1 98.25 116 ALA B N 1
ATOM 2187 C CA . ALA B 1 116 ? -13.664 -15.07 -6.699 1 98.25 116 ALA B CA 1
ATOM 2188 C C . ALA B 1 116 ? -15.156 -14.82 -6.898 1 98.25 116 ALA B C 1
ATOM 2190 O O . ALA B 1 116 ? -15.945 -14.938 -5.953 1 98.25 116 ALA B O 1
ATOM 2191 N N . LYS B 1 117 ? -15.477 -14.531 -8.141 1 97.5 117 LYS B N 1
ATOM 2192 C CA . LYS B 1 117 ? -16.875 -14.273 -8.461 1 97.5 117 LYS B CA 1
ATOM 2193 C C . LYS B 1 117 ? -17.719 -15.539 -8.32 1 97.5 117 LYS B C 1
ATOM 2195 O O . LYS B 1 117 ? -18.781 -15.516 -7.688 1 97.5 117 LYS B O 1
ATOM 2200 N N . ALA B 1 118 ? -17.266 -16.594 -8.812 1 98.25 118 ALA B N 1
ATOM 2201 C CA . ALA B 1 118 ? -18.031 -17.844 -8.883 1 98.25 118 ALA B CA 1
ATOM 2202 C C . ALA B 1 118 ? -18.203 -18.453 -7.496 1 98.25 118 ALA B C 1
ATOM 2204 O O . ALA B 1 118 ? -19.297 -18.922 -7.145 1 98.25 118 ALA B O 1
ATOM 2205 N N . GLN B 1 119 ? -17.172 -18.391 -6.676 1 98.06 119 GLN B N 1
ATOM 2206 C CA . GLN B 1 119 ? -17.188 -19.172 -5.441 1 98.06 119 GLN B CA 1
ATOM 2207 C C . GLN B 1 119 ? -17.453 -18.281 -4.23 1 98.06 119 GLN B C 1
ATOM 2209 O O . GLN B 1 119 ? -17.953 -18.75 -3.209 1 98.06 119 GLN B O 1
ATOM 2214 N N . LEU B 1 120 ? -17.109 -17.016 -4.387 1 97.69 120 LEU B N 1
ATOM 2215 C CA . LEU B 1 120 ? -17.188 -16.156 -3.205 1 97.69 120 LEU B CA 1
ATOM 2216 C C . LEU B 1 120 ? -18.125 -14.984 -3.447 1 97.69 120 LEU B C 1
ATOM 2218 O O . LEU B 1 120 ? -18.406 -14.219 -2.525 1 97.69 120 LEU B O 1
ATOM 2222 N N . GLY B 1 121 ? -18.516 -14.797 -4.672 1 96.5 121 GLY B N 1
ATOM 2223 C CA . GLY B 1 121 ? -19.562 -13.844 -5.008 1 96.5 121 GLY B CA 1
ATOM 2224 C C . GLY B 1 121 ? -19.047 -12.445 -5.246 1 96.5 121 GLY B C 1
ATOM 2225 O O . GLY B 1 121 ? -19.797 -11.555 -5.656 1 96.5 121 GLY B O 1
ATOM 2226 N N . LYS B 1 122 ? -17.812 -12.195 -5.004 1 94.75 122 LYS B N 1
ATOM 2227 C CA . LYS B 1 122 ? -17.266 -10.852 -5.145 1 94.75 122 LYS B CA 1
ATOM 2228 C C . LYS B 1 122 ? -15.844 -10.891 -5.715 1 94.75 122 LYS B C 1
ATOM 2230 O O . LYS B 1 122 ? -15.016 -11.68 -5.27 1 94.75 122 LYS B O 1
ATOM 2235 N N . THR B 1 123 ? -15.547 -9.953 -6.613 1 94.5 123 THR B N 1
ATOM 2236 C CA . THR B 1 123 ? -14.258 -9.93 -7.293 1 94.5 123 THR B CA 1
ATOM 2237 C C . THR B 1 123 ? -13.172 -9.406 -6.367 1 94.5 123 THR B C 1
ATOM 2239 O O . THR B 1 123 ? -11.977 -9.578 -6.637 1 94.5 123 THR B O 1
ATOM 2242 N N . VAL B 1 124 ? -13.586 -8.797 -5.234 1 91 124 VAL B N 1
ATOM 2243 C CA . VAL B 1 124 ? -12.617 -8.195 -4.324 1 91 124 VAL B CA 1
ATOM 2244 C C . VAL B 1 124 ? -11.742 -9.289 -3.713 1 91 124 VAL B C 1
ATOM 2246 O O . VAL B 1 124 ? -10.633 -9.016 -3.242 1 91 124 VAL B O 1
ATOM 2249 N N . PHE B 1 125 ? -12.102 -10.578 -3.771 1 96.88 125 PHE B N 1
ATOM 2250 C CA . PHE B 1 125 ? -11.359 -11.688 -3.186 1 96.88 125 PHE B CA 1
ATOM 2251 C C . PHE B 1 125 ? -10.273 -12.172 -4.133 1 96.88 125 PHE B C 1
ATOM 2253 O O . PHE B 1 125 ? -9.453 -13.016 -3.768 1 96.88 125 PHE B O 1
ATOM 2260 N N . ALA B 1 126 ? -10.242 -11.625 -5.379 1 97.75 126 ALA B N 1
ATOM 2261 C CA . ALA B 1 126 ? -9.305 -12.094 -6.398 1 97.75 126 ALA B CA 1
ATOM 2262 C C . ALA B 1 126 ? -7.863 -11.93 -5.938 1 97.75 126 ALA B C 1
ATOM 2264 O O . ALA B 1 126 ? -7.023 -12.805 -6.168 1 97.75 126 ALA B O 1
ATOM 2265 N N . ASN B 1 127 ? -7.602 -10.859 -5.246 1 96.75 127 ASN B N 1
ATOM 2266 C CA . ASN B 1 127 ? -6.234 -10.609 -4.809 1 96.75 127 ASN B CA 1
ATOM 2267 C C . ASN B 1 127 ? -5.789 -11.625 -3.758 1 96.75 127 ASN B C 1
ATOM 2269 O O . ASN B 1 127 ? -4.633 -12.047 -3.75 1 96.75 127 ASN B O 1
ATOM 2273 N N . VAL B 1 128 ? -6.719 -12.008 -2.914 1 98.38 128 VAL B N 1
ATOM 2274 C CA . VAL B 1 128 ? -6.395 -12.977 -1.871 1 98.38 128 VAL B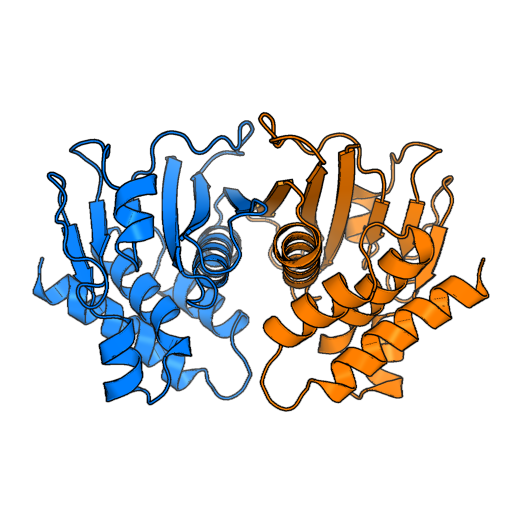 CA 1
ATOM 2275 C C . VAL B 1 128 ? -6.223 -14.359 -2.49 1 98.38 128 VAL B C 1
ATOM 2277 O O . VAL B 1 128 ? -5.352 -15.125 -2.074 1 98.38 128 VAL B O 1
ATOM 2280 N N . ILE B 1 129 ? -7.031 -14.672 -3.492 1 98.81 129 ILE B N 1
ATOM 2281 C CA . ILE B 1 129 ? -6.855 -15.93 -4.219 1 98.81 129 ILE B CA 1
ATOM 2282 C C . ILE B 1 129 ? -5.469 -15.961 -4.859 1 98.81 129 ILE B C 1
ATOM 2284 O O . ILE B 1 129 ? -4.762 -16.969 -4.762 1 98.81 129 ILE B O 1
ATOM 2288 N N . MET B 1 130 ? -5.059 -14.898 -5.438 1 98.88 130 MET B N 1
ATOM 2289 C CA . MET B 1 130 ? -3.738 -14.805 -6.051 1 98.88 130 MET B CA 1
ATOM 2290 C C . MET B 1 130 ? -2.641 -15 -5.012 1 98.88 130 MET B C 1
ATOM 2292 O O . MET B 1 130 ? -1.651 -15.688 -5.273 1 98.88 130 MET B O 1
ATOM 2296 N N . LEU B 1 131 ? -2.836 -14.406 -3.859 1 98.81 131 LEU B N 1
ATOM 2297 C CA . LEU B 1 131 ? -1.881 -14.578 -2.771 1 98.81 131 LEU B CA 1
ATOM 2298 C C . LEU B 1 131 ? -1.78 -16.047 -2.365 1 98.81 131 LEU B C 1
ATOM 2300 O O . LEU B 1 131 ? -0.684 -16.547 -2.117 1 98.81 131 LEU B O 1
ATOM 2304 N N . GLY B 1 132 ? -2.922 -16.688 -2.277 1 98.81 132 GLY B N 1
ATOM 2305 C CA . GLY B 1 132 ? -2.895 -18.109 -2.012 1 98.81 132 GLY B CA 1
ATOM 2306 C C . GLY B 1 132 ? -2.098 -18.891 -3.039 1 98.81 132 GLY B C 1
ATOM 2307 O O . GLY B 1 132 ? -1.347 -19.812 -2.686 1 98.81 132 GLY B O 1
ATOM 2308 N N . GLY B 1 133 ? -2.32 -18.562 -4.301 1 98.81 133 GLY B N 1
ATOM 2309 C CA . GLY B 1 133 ? -1.544 -19.188 -5.359 1 98.81 133 GLY B CA 1
ATOM 2310 C C . GLY B 1 133 ? -0.051 -18.969 -5.219 1 98.81 133 GLY B C 1
ATOM 2311 O O . GLY B 1 133 ? 0.742 -19.891 -5.383 1 98.81 133 GLY B O 1
ATOM 2312 N N . ILE B 1 134 ? 0.343 -17.766 -4.941 1 98.62 134 ILE B N 1
ATOM 2313 C CA . ILE B 1 134 ? 1.75 -17.406 -4.777 1 98.62 134 ILE B CA 1
ATOM 2314 C C . ILE B 1 134 ? 2.354 -18.234 -3.641 1 98.62 134 ILE B C 1
ATOM 2316 O O . ILE B 1 134 ? 3.461 -18.766 -3.771 1 98.62 134 ILE B O 1
ATOM 2320 N N . LEU B 1 135 ? 1.618 -18.281 -2.568 1 98.5 135 LEU B N 1
ATOM 2321 C CA . LEU B 1 135 ? 2.086 -19.094 -1.44 1 98.5 135 LEU B CA 1
ATOM 2322 C C . LEU B 1 135 ? 2.348 -20.531 -1.865 1 98.5 135 LEU B C 1
ATOM 2324 O O . LEU B 1 135 ? 3.406 -21.078 -1.569 1 98.5 135 LEU B O 1
ATOM 2328 N N . GLU B 1 136 ? 1.403 -21.062 -2.527 1 98.69 136 GLU B N 1
ATOM 2329 C CA . GLU B 1 136 ? 1.521 -22.453 -2.926 1 98.69 136 GLU B CA 1
ATOM 2330 C C . GLU B 1 136 ? 2.684 -22.656 -3.893 1 98.69 136 GLU B C 1
ATOM 2332 O O . GLU B 1 136 ? 3.414 -23.641 -3.795 1 98.69 136 GLU B O 1
ATOM 2337 N N . ALA B 1 137 ? 2.857 -21.75 -4.801 1 98.44 137 ALA B N 1
ATOM 2338 C CA . ALA B 1 137 ? 3.855 -21.891 -5.859 1 98.44 137 ALA B CA 1
ATOM 2339 C C . ALA B 1 137 ? 5.266 -21.672 -5.312 1 98.44 137 ALA B C 1
ATOM 2341 O O . ALA B 1 137 ? 6.23 -22.234 -5.84 1 98.44 137 ALA B O 1
ATOM 2342 N N . THR B 1 138 ? 5.398 -20.875 -4.262 1 97.25 138 THR B N 1
ATOM 2343 C CA . THR B 1 138 ? 6.746 -20.391 -3.963 1 97.25 138 THR B CA 1
ATOM 2344 C C . THR B 1 138 ? 7.113 -20.688 -2.512 1 97.25 138 THR B C 1
ATOM 2346 O O . THR B 1 138 ? 8.297 -20.703 -2.158 1 97.25 138 THR B O 1
ATOM 2349 N N . GLY B 1 139 ? 6.086 -20.75 -1.656 1 96.81 139 GLY B N 1
ATOM 2350 C CA . GLY B 1 139 ? 6.367 -20.875 -0.235 1 96.81 139 GLY B CA 1
ATOM 2351 C C . GLY B 1 139 ? 7.082 -19.656 0.332 1 96.81 139 GLY B C 1
ATOM 2352 O O . GLY B 1 139 ? 7.91 -19.781 1.238 1 96.81 139 GLY B O 1
ATOM 2353 N N . ILE B 1 140 ? 6.816 -18.562 -0.185 1 95.12 140 ILE B N 1
ATOM 2354 C CA . ILE B 1 140 ? 7.578 -17.344 0.095 1 95.12 140 ILE B CA 1
ATOM 2355 C C . ILE B 1 140 ? 7.352 -16.922 1.543 1 95.12 140 ILE B C 1
ATOM 2357 O O . ILE B 1 140 ? 8.211 -16.266 2.146 1 95.12 140 ILE B O 1
ATOM 2361 N N . VAL B 1 141 ? 6.238 -17.266 2.094 1 96.62 141 VAL B N 1
ATOM 2362 C CA . VAL B 1 141 ? 5.898 -17.109 3.506 1 96.62 141 VAL B CA 1
ATOM 2363 C C . VAL B 1 141 ? 5.129 -18.328 3.992 1 96.62 141 VAL B C 1
ATOM 2365 O O . VAL B 1 141 ? 4.691 -19.156 3.188 1 96.62 141 VAL B O 1
ATOM 2368 N N . SER B 1 142 ? 5.074 -18.422 5.305 1 97.56 142 SER B N 1
ATOM 2369 C CA . SER B 1 142 ? 4.281 -19.531 5.828 1 97.56 142 SER B CA 1
ATOM 2370 C C . SER B 1 142 ? 2.789 -19.281 5.641 1 97.56 142 SER B C 1
ATOM 2372 O O . SER B 1 142 ? 2.357 -18.141 5.527 1 97.56 142 SER B O 1
ATOM 2374 N N . TYR B 1 143 ? 2.01 -20.328 5.641 1 98.06 143 TYR B N 1
ATOM 2375 C CA . TYR B 1 143 ? 0.56 -20.188 5.562 1 98.06 143 TYR B CA 1
ATOM 2376 C C . TYR B 1 143 ? 0.024 -19.359 6.723 1 98.06 143 TYR B C 1
ATOM 2378 O O . TYR B 1 143 ? -0.792 -18.453 6.52 1 98.06 143 TYR B O 1
ATOM 2386 N N . ASP B 1 144 ? 0.505 -19.656 7.887 1 98.06 144 ASP B N 1
ATOM 2387 C CA . ASP B 1 144 ? 0.028 -18.953 9.07 1 98.06 144 ASP B CA 1
ATOM 2388 C C . ASP B 1 144 ? 0.304 -17.453 8.969 1 98.06 144 ASP B C 1
ATOM 2390 O O . ASP B 1 144 ? -0.558 -16.641 9.297 1 98.06 144 ASP B O 1
ATOM 2394 N N . ALA B 1 145 ? 1.497 -17.125 8.484 1 96.56 145 ALA B N 1
ATOM 2395 C CA . ALA B 1 145 ? 1.867 -15.711 8.336 1 96.56 145 ALA B CA 1
ATOM 2396 C C . ALA B 1 145 ? 0.946 -15 7.348 1 96.56 145 ALA B C 1
ATOM 2398 O O . ALA B 1 145 ? 0.461 -13.906 7.625 1 96.56 145 ALA B O 1
ATOM 2399 N N . LEU B 1 146 ? 0.674 -15.656 6.254 1 98.19 146 LEU B N 1
ATOM 2400 C CA . LEU B 1 146 ? -0.167 -15.039 5.234 1 98.19 146 LEU B CA 1
ATOM 2401 C C . LEU B 1 146 ? -1.613 -14.938 5.711 1 98.19 146 LEU B C 1
ATOM 2403 O O . LEU B 1 146 ? -2.264 -13.906 5.527 1 98.19 146 LEU B O 1
ATOM 2407 N N . GLU B 1 147 ? -2.068 -16 6.332 1 98.12 147 GLU B N 1
ATOM 2408 C CA . GLU B 1 147 ? -3.438 -15.992 6.836 1 98.12 147 GLU B CA 1
ATOM 2409 C C . GLU B 1 147 ? -3.639 -14.867 7.852 1 98.12 147 GLU B C 1
ATOM 2411 O O . GLU B 1 147 ? -4.621 -14.125 7.777 1 98.12 147 GLU B O 1
ATOM 2416 N N . HIS B 1 148 ? -2.736 -14.703 8.758 1 95.62 148 HIS B N 1
ATOM 2417 C CA . HIS B 1 148 ? -2.84 -13.648 9.766 1 95.62 148 HIS B CA 1
ATOM 2418 C C . HIS B 1 148 ? -2.84 -12.266 9.117 1 95.62 148 HIS B C 1
ATOM 2420 O O . HIS B 1 148 ? -3.643 -11.406 9.484 1 95.62 148 HIS B O 1
ATOM 2426 N N . ALA B 1 149 ? -1.942 -12.094 8.172 1 93.75 149 ALA B N 1
ATOM 2427 C CA . ALA B 1 149 ? -1.856 -10.797 7.496 1 93.75 149 ALA B CA 1
ATOM 2428 C C . ALA B 1 149 ? -3.141 -10.492 6.73 1 93.75 149 ALA B C 1
ATOM 2430 O O . ALA B 1 149 ? -3.619 -9.352 6.742 1 93.75 149 ALA B O 1
ATOM 2431 N N . VAL B 1 150 ? -3.682 -11.508 6.062 1 96.56 150 VAL B N 1
ATOM 2432 C CA . VAL B 1 150 ? -4.934 -11.336 5.332 1 96.56 150 VAL B CA 1
ATOM 2433 C C . VAL B 1 150 ? -6.047 -10.953 6.305 1 96.56 150 VAL B C 1
ATOM 2435 O O . VAL B 1 150 ? -6.742 -9.953 6.094 1 96.56 150 VAL B O 1
ATOM 2438 N N . LEU B 1 151 ? -6.141 -11.633 7.391 1 94.56 151 LEU B N 1
ATOM 2439 C CA . LEU B 1 151 ? -7.234 -11.422 8.328 1 94.56 151 LEU B CA 1
ATOM 2440 C C . LEU B 1 151 ? -7.098 -10.07 9.023 1 94.56 151 LEU B C 1
ATOM 2442 O O . LEU B 1 151 ? -8.102 -9.438 9.367 1 94.56 151 LEU B O 1
ATOM 2446 N N . ASP B 1 152 ? -5.906 -9.617 9.148 1 88.12 152 ASP B N 1
ATOM 2447 C CA . ASP B 1 152 ? -5.652 -8.305 9.742 1 88.12 152 ASP B CA 1
ATOM 2448 C C . ASP B 1 152 ? -6.02 -7.184 8.773 1 88.12 152 ASP B C 1
ATOM 2450 O O . ASP B 1 152 ? -6.141 -6.023 9.18 1 88.12 152 ASP B O 1
ATOM 2454 N N . SER B 1 153 ? -6.117 -7.516 7.531 1 87.25 153 SER B N 1
ATOM 2455 C CA . SER B 1 153 ? -6.211 -6.469 6.52 1 87.25 153 SER B CA 1
ATOM 2456 C C . SER B 1 153 ? -7.625 -6.363 5.961 1 87.25 153 SER B C 1
ATOM 2458 O O . SER B 1 153 ? -7.945 -5.406 5.25 1 87.25 153 SER B O 1
ATOM 2460 N N . VAL B 1 154 ? -8.469 -7.281 6.25 1 85.5 154 VAL B N 1
ATOM 2461 C CA . VAL B 1 154 ? -9.781 -7.312 5.605 1 85.5 154 VAL B CA 1
ATOM 2462 C C . VAL B 1 154 ? -10.852 -6.836 6.586 1 85.5 154 VAL B C 1
ATOM 2464 O O . VAL B 1 154 ? -10.641 -6.855 7.801 1 85.5 154 VAL B O 1
ATOM 2467 N N . PRO B 1 155 ? -11.945 -6.375 6.074 1 80 155 PRO B N 1
ATOM 2468 C CA . PRO B 1 155 ? -13.031 -5.926 6.949 1 80 155 PRO B CA 1
ATOM 2469 C C . PRO B 1 155 ? -13.555 -7.035 7.863 1 80 155 PRO B C 1
ATOM 2471 O O . PRO B 1 155 ? -13.555 -8.211 7.477 1 80 155 PRO B O 1
ATOM 2474 N N . LYS B 1 156 ? -13.992 -6.578 9 1 84.62 156 LYS B N 1
ATOM 2475 C CA . LYS B 1 156 ? -14.594 -7.516 9.945 1 84.62 156 LYS B CA 1
ATOM 2476 C C . LYS B 1 156 ? -15.773 -8.242 9.312 1 84.62 156 LYS B C 1
ATOM 2478 O O . LYS B 1 156 ? -16.562 -7.641 8.578 1 84.62 156 LYS B O 1
ATOM 2483 N N . GLY B 1 157 ? -15.859 -9.508 9.539 1 89.94 157 GLY B N 1
ATOM 2484 C CA . GLY B 1 157 ? -16.984 -10.297 9.055 1 89.94 157 GLY B CA 1
ATOM 2485 C C . GLY B 1 157 ? -16.688 -11.023 7.754 1 89.94 157 GLY B C 1
ATOM 2486 O O . GLY B 1 157 ? -17.5 -11.828 7.293 1 89.94 157 GLY B O 1
ATOM 2487 N N . THR B 1 158 ? -15.508 -10.742 7.129 1 92.75 158 THR B N 1
ATOM 2488 C CA . THR B 1 158 ? -15.195 -11.383 5.855 1 92.75 158 THR B CA 1
ATOM 2489 C C . THR B 1 158 ? -14.07 -12.398 6.02 1 92.75 158 THR B C 1
ATOM 2491 O O . THR B 1 158 ? -13.492 -12.852 5.035 1 92.75 158 THR B O 1
ATOM 2494 N N . GLU B 1 159 ? -13.773 -12.75 7.23 1 95.88 159 GLU B N 1
ATOM 2495 C CA . GLU B 1 159 ? -12.617 -13.586 7.535 1 95.88 159 GLU B CA 1
ATOM 2496 C C . GLU B 1 159 ? -12.734 -14.953 6.871 1 95.88 159 GLU B C 1
ATOM 2498 O O . GLU B 1 159 ? -11.781 -15.43 6.25 1 95.88 159 GLU B O 1
ATOM 2503 N N . GLU B 1 160 ? -13.859 -15.523 6.984 1 97.12 160 GLU B N 1
ATOM 2504 C CA . GLU B 1 160 ? -14.031 -16.875 6.469 1 97.12 160 GLU B CA 1
ATOM 2505 C C . GLU B 1 160 ? -13.898 -16.906 4.949 1 97.12 160 GLU B C 1
ATOM 2507 O O . GLU B 1 160 ? -13.258 -17.812 4.395 1 97.12 160 GLU B O 1
ATOM 2512 N N . ASN B 1 161 ? -14.492 -15.945 4.273 1 97.81 161 ASN B N 1
ATOM 2513 C CA . ASN B 1 161 ? -14.375 -15.875 2.822 1 97.81 161 ASN B CA 1
ATOM 2514 C C . ASN B 1 161 ? -12.93 -15.656 2.391 1 97.81 161 ASN B C 1
ATOM 2516 O O . ASN B 1 161 ? -12.492 -16.188 1.366 1 97.81 161 ASN B O 1
ATOM 2520 N N . ASN B 1 162 ? -12.219 -14.961 3.197 1 98 162 ASN B N 1
ATOM 2521 C CA . ASN B 1 162 ? -10.82 -14.711 2.857 1 98 162 ASN B CA 1
ATOM 2522 C C . ASN B 1 162 ? -9.969 -15.953 3.068 1 98 162 ASN B C 1
ATOM 2524 O O . ASN B 1 162 ? -9.055 -16.234 2.281 1 98 162 ASN B O 1
ATOM 2528 N N . LYS B 1 163 ? -10.273 -16.641 4.094 1 98.31 163 LYS B N 1
ATOM 2529 C CA . LYS B 1 163 ? -9.602 -17.922 4.277 1 98.31 163 LYS B CA 1
ATOM 2530 C C . LYS B 1 163 ? -9.891 -18.875 3.121 1 98.31 163 LYS B C 1
ATOM 2532 O O . LYS B 1 163 ? -8.992 -19.547 2.623 1 98.31 163 LYS B O 1
ATOM 2537 N N . ARG B 1 164 ? -11.078 -18.891 2.727 1 98.5 164 ARG B N 1
ATOM 2538 C CA . ARG B 1 164 ? -11.461 -19.719 1.586 1 98.5 164 ARG B CA 1
ATOM 2539 C C . ARG B 1 164 ? -10.75 -19.266 0.318 1 98.5 164 ARG B C 1
ATOM 2541 O O . ARG B 1 164 ? -10.328 -20.094 -0.491 1 98.5 164 ARG B O 1
ATOM 2548 N N . ALA B 1 165 ? -10.656 -17.969 0.165 1 98.75 165 ALA B N 1
ATOM 2549 C CA . ALA B 1 165 ? -9.953 -17.422 -0.993 1 98.75 165 ALA B CA 1
ATOM 2550 C C . ALA B 1 165 ? -8.508 -17.922 -1.042 1 98.75 165 ALA B C 1
ATOM 2552 O O . ALA B 1 165 ? -8.023 -18.328 -2.098 1 98.75 165 ALA B O 1
ATOM 2553 N N . LEU B 1 166 ? -7.887 -17.891 0.106 1 98.75 166 LEU B N 1
ATOM 2554 C CA . LEU B 1 166 ? -6.52 -18.406 0.181 1 98.75 166 LEU B CA 1
ATOM 2555 C C . LEU B 1 166 ? -6.465 -19.859 -0.251 1 98.75 166 LEU B C 1
ATOM 2557 O O . LEU B 1 166 ? -5.602 -20.25 -1.046 1 98.75 166 LEU B O 1
ATOM 2561 N N . ALA B 1 167 ? -7.363 -20.578 0.232 1 98.69 167 ALA B N 1
ATOM 2562 C CA . ALA B 1 167 ? -7.402 -22 -0.071 1 98.69 167 ALA B CA 1
ATOM 2563 C C . ALA B 1 167 ? -7.641 -22.25 -1.56 1 98.69 167 ALA B C 1
ATOM 2565 O O . ALA B 1 167 ? -7.016 -23.125 -2.162 1 98.69 167 ALA B O 1
ATOM 2566 N N . ILE B 1 168 ? -8.539 -21.5 -2.109 1 98.81 168 ILE B N 1
ATOM 2567 C CA . ILE B 1 168 ? -8.828 -21.625 -3.535 1 98.81 168 ILE B CA 1
ATOM 2568 C C . ILE B 1 168 ? -7.547 -21.375 -4.34 1 98.81 168 ILE B C 1
ATOM 2570 O O . ILE B 1 168 ? -7.223 -22.156 -5.246 1 98.81 168 ILE B O 1
ATOM 2574 N N . GLY B 1 169 ? -6.82 -20.297 -3.988 1 98.88 169 GLY B N 1
ATOM 2575 C CA . GLY B 1 169 ? -5.574 -20 -4.672 1 98.88 169 GLY B CA 1
ATOM 2576 C C . GLY B 1 169 ? -4.559 -21.125 -4.59 1 98.88 169 GLY B C 1
ATOM 2577 O O . GLY B 1 169 ? -3.93 -21.469 -5.594 1 98.88 169 GLY B O 1
ATOM 2578 N N . GLN B 1 170 ? -4.465 -21.656 -3.416 1 98.81 170 GLN B N 1
ATOM 2579 C CA . GLN B 1 170 ? -3.537 -22.766 -3.225 1 98.81 170 GLN B CA 1
ATOM 2580 C C . GLN B 1 170 ? -3.939 -23.969 -4.074 1 98.81 170 GLN B C 1
ATOM 2582 O O . GLN B 1 170 ? -3.092 -24.578 -4.719 1 98.81 170 GLN B O 1
ATOM 2587 N N . GLU B 1 171 ? -5.191 -24.234 -4.074 1 98.75 171 GLU B N 1
ATOM 2588 C CA . GLU B 1 171 ? -5.684 -25.391 -4.812 1 98.75 171 GLU B CA 1
ATOM 2589 C C . GLU B 1 171 ? -5.461 -25.234 -6.312 1 98.75 171 GLU B C 1
ATOM 2591 O O . GLU B 1 171 ? -5.09 -26.172 -7 1 98.75 171 GLU B O 1
ATOM 2596 N N . LEU B 1 172 ? -5.719 -24.078 -6.793 1 98.81 172 LEU B N 1
ATOM 2597 C CA . LEU B 1 172 ? -5.547 -23.797 -8.219 1 98.81 172 LEU B CA 1
ATOM 2598 C C . LEU B 1 172 ? -4.109 -24.047 -8.648 1 98.81 172 LEU B C 1
ATOM 2600 O O . LEU B 1 172 ? -3.869 -24.625 -9.719 1 98.81 172 LEU B O 1
ATOM 2604 N N . VAL B 1 173 ? -3.162 -23.641 -7.875 1 98.88 173 VAL B N 1
ATOM 2605 C CA . VAL B 1 173 ? -1.754 -23.812 -8.211 1 98.88 173 VAL B CA 1
ATOM 2606 C C . VAL B 1 173 ? -1.349 -25.266 -7.977 1 98.88 173 VAL B C 1
ATOM 2608 O O . VAL B 1 173 ? -0.629 -25.859 -8.789 1 98.88 173 VAL B O 1
ATOM 2611 N N . ARG B 1 174 ? -1.797 -25.812 -6.875 1 98.44 174 ARG B N 1
ATOM 2612 C CA . ARG B 1 174 ? -1.462 -27.203 -6.539 1 98.44 174 ARG B CA 1
ATOM 2613 C C . ARG B 1 174 ? -1.849 -28.141 -7.668 1 98.44 174 ARG B C 1
ATOM 2615 O O . ARG B 1 174 ? -1.125 -29.094 -7.961 1 98.44 174 ARG B O 1
ATOM 2622 N N . SER B 1 175 ? -2.904 -27.891 -8.312 1 98.06 175 SER B N 1
ATOM 2623 C CA . SER B 1 175 ? -3.4 -28.734 -9.383 1 98.06 175 SER B CA 1
ATOM 2624 C C . SER B 1 175 ? -2.5 -28.656 -10.609 1 98.06 175 SER B C 1
ATOM 2626 O O . SER B 1 175 ? -2.619 -29.484 -11.531 1 98.06 175 SER B O 1
ATOM 2628 N N . GLN B 1 176 ? -1.644 -27.703 -10.664 1 98.44 176 GLN B N 1
ATOM 2629 C CA . GLN B 1 176 ? -0.779 -27.5 -11.82 1 98.44 176 GLN B CA 1
ATOM 2630 C C . GLN B 1 176 ? 0.654 -27.922 -11.523 1 98.44 176 GLN B C 1
ATOM 2632 O O . GLN B 1 176 ? 1.536 -27.797 -12.375 1 98.44 176 GLN B O 1
ATOM 2637 N N . LEU B 1 177 ? 0.909 -28.234 -10.289 1 94.69 177 LEU B N 1
ATOM 2638 C CA . LEU B 1 177 ? 2.25 -28.656 -9.898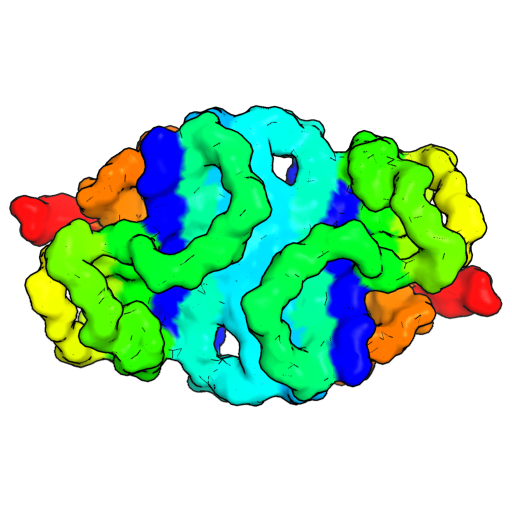 1 94.69 177 LEU B CA 1
ATOM 2639 C C . LEU B 1 177 ? 2.502 -30.109 -10.281 1 94.69 177 LEU B C 1
ATOM 2641 O O . LEU B 1 177 ? 1.567 -30.906 -10.344 1 94.69 177 LEU B O 1
#

Organism: Methanocorpusculum labreanum (strain ATCC 43576 / DSM 4855 / Z) (NCBI:txid410358)

Secondary structure (DSSP, 8-state):
-EEEEEEEEETTSSHHHHHHHHHHHHHHTT--EEEEEEEE-GGGTTSEEEEEEEEESS--S-----S-SEEEE-SHHHIIIIITT--TT-EEEE-TTT-----SSEEEE--HHHHIIIIIS-GGGHHHHHHHHHHHHH--S-HHHHHHHHHHHS-TT-HHHHHHHHHHHHHHHHTT-/-EEEEEEEEETTSSHHHHHHHHHHHHHHTT--EEEEEEEE-GGGTTSEEEEEEEEESS--S-----S-SEEEE-SHHHIIIIITT--TT-EEEE-TTT-----SSEEEE--HHHHIIIIIS-GGGHHHHHHHHHHHHH--S-HHHHHHHHHHHS-TT-HHHHHHHHHHHHHHHHTT-

Sequence (354 aa):
MKSEIRFSGLGGQGIITAAVILGRAAALYGSKHVVQTQSYGPEARGGASASAVIISDDPIYYPKVTDPDVYAIMSQEAYNKYGSNVREDAVMLLDPGYVTSRPSCRFFEVPATAEAKAQLGKTVFANVIMLGGILEATGIVSYDALEHAVLDSVPKGTEENNKRALAIGQELVRSQLMKSEIRFSGLGGQGIITAAVILGRAAALYGSKHVVQTQSYGPEARGGASASAVIISDDPIYYPKVTDPDVYAIMSQEAYNKYGSNVREDAVMLLDPGYVTSRPSCRFFEVPATAEAKAQLGKTVFANVIMLGGILEATGIVSYDALEHAVLDSVPKGTEENNKRALAIGQELVRSQL

InterPro domains:
  IPR002869 Pyruvate-flavodoxin oxidoreductase, central domain [G3DSA:3.40.920.10] (2-175)
  IPR002869 Pyruvate-flavodoxin oxidoreductase, central domain [SSF53323] (3-174)
  IPR019752 Pyruvate/ketoisovalerate oxidoreductase, catalytic domain [PF01558] (4-169)
  IPR052554 2-oxoglutarate synthase subunit KorC [PTHR42730] (1-175)

pLDDT: mean 92.72, std 8.13, range [61.09, 98.88]

Nearest PDB structures (foldseek):
  3on3-assembly2_A  TM=9.417E-01  e=1.496E-19  Geobacter sulfurreducens PCA
  3on3-assembly3_B  TM=9.270E-01  e=3.573E-19  Geobacter sulfurreducens PCA
  3g2e-assembly1_D  TM=9.287E-01  e=1.685E-16  Campylobacter jejuni
  3g2e-assembly1_C  TM=9.080E-01  e=5.161E-16  Campylobacter jejuni
  3g2e-assembly1_A  TM=9.081E-01  e=4.525E-12  Campylobacter jejuni

Radius of gyration: 19.53 Å; Cα contacts (8 Å, |Δi|>4): 847; chains: 2; bounding box: 41×58×47 Å

Solvent-accessible surface area (backbone atoms only — not comparable to full-atom values): 17786 Å² total; per-residue (Å²): 106,75,46,32,37,33,28,25,13,45,68,86,57,38,40,58,58,39,38,51,33,51,39,42,9,33,6,56,59,56,63,17,22,24,41,36,39,36,54,40,36,51,67,32,59,86,21,57,38,47,20,35,28,37,41,20,71,51,85,83,88,69,92,70,87,82,75,56,46,33,37,39,33,50,20,41,65,20,30,66,74,70,46,69,87,60,62,66,87,25,40,33,38,30,19,56,88,44,27,80,79,77,69,90,29,53,67,42,67,41,50,24,50,62,47,16,37,73,76,69,68,37,56,81,41,15,27,44,12,46,49,19,22,46,34,60,73,62,54,81,48,54,68,69,21,43,51,51,28,47,55,72,69,50,64,90,90,45,51,67,62,48,53,48,24,26,49,51,14,24,50,46,34,56,74,72,106,103,76,46,30,38,34,27,25,13,44,68,88,56,38,39,57,58,39,40,51,33,52,39,43,9,32,5,54,59,57,62,16,23,23,39,37,40,34,53,39,38,51,68,31,60,86,21,57,37,45,21,36,29,39,41,20,71,52,84,80,88,68,88,72,86,82,76,56,46,30,36,39,33,52,19,41,65,19,30,66,73,72,46,69,87,60,60,65,85,24,39,35,38,30,18,57,88,44,26,82,78,78,70,90,26,54,69,41,66,40,50,23,50,62,48,16,36,73,75,68,67,37,58,82,41,15,26,44,12,46,50,18,21,47,34,59,74,62,54,81,49,54,68,68,21,43,52,50,27,47,55,72,69,48,64,88,90,45,51,66,62,48,53,49,25,26,49,50,14,24,50,48,33,56,74,71,103